Protein AF-A0AA36IGT1-F1 (afdb_monomer)

Radius of gyration: 31.19 Å; Cα contacts (8 Å, |Δi|>4): 216; chains: 1; bounding box: 68×30×97 Å

Secondary structure (DSSP, 8-state):
-HHHHHHHTT--HHHHHHHHHHH---SHHHHHHT-SSHHHHHHHHHHTT---HHHHHHHHHHHHHHHHHHHHTS-TT--PPPHHHHHHTT-HHHHHHHHHHHHT-SSGGGGHHHHHHHHHHHHHHHHHHHTTTTSHHHHHHHGGG-HHHHHHHHHHHHHHHHHHHHHHHHHHT--HHHHHHHHHHHHHHHHSHHHHHHHHHHHHTT-S---HHHHHHHHHHHHIIIIIHHHHHHTT--SSHHHHHHHHHHHHHHHTT-HHHHHHHHHHHHHHHHHTT-

Sequence (278 aa):
MLRSSLRRHGLTSVEVGQLDQTLEARSCKALAVAAATSEGAMRLARTCGLQSKVSQENFAKAWHEAAAASAALEPGPSKSPKLGDLVKDQDWEGCTRLLMQRAKVGQPQELLPLLQGLLRHLAERDRGSEAAAAAKPVLALASLYGPEAQAAAERNTELAEAEWRYRWMVRQFFNSRVVESLQKEMLAAYQADSFQATCAELNGSFEGKVPLEQKMRAMEACCQEHVLKWLLPKYGLKGDASGLAEMKNIIRQHSQSDAEVKRRQMEIATMVFKQFNL

Organism: NCBI:txid2562239

Foldseek 3Di:
DLLVLLVVLPDDPVLSVLCCVPQVDPALLSLLVCAPDLVRQLVVSVVSPNPDPSSSNSSSVSSVVSNVVVVVVPDDVDPQDDLVVCVVVVVVVSNLVVVCVVVVHDDSVVCVVVVVVVLVVVLVVVCVVPPPPPLVVLLVVQVVVDDVSNVVSVVVVVVVVVLLSVLSVLVVVDDLVLLLVLLVQLLVQLVDPVLLVVLVVLLVVVPDPDDPVVSVVVLVVSCLPRRQLVSLSVSSFHSDPRSVVVSVVSLVVNVVVDVSSVVSVVVSVVSSCVSNVD

pLDDT: mean 91.75, std 8.16, range [51.31, 98.38]

Mean predicted aligned error: 10.12 Å

Structure (mmCIF, N/CA/C/O backbone):
data_AF-A0AA36IGT1-F1
#
_entry.id   AF-A0AA36IGT1-F1
#
loop_
_atom_site.group_PDB
_atom_site.id
_atom_site.type_symbol
_atom_site.label_atom_id
_atom_site.label_alt_id
_atom_site.label_comp_id
_atom_site.label_asym_id
_atom_site.label_entity_id
_atom_site.label_seq_id
_atom_site.pdbx_PDB_ins_code
_atom_site.Cartn_x
_atom_site.Cartn_y
_atom_site.Cartn_z
_atom_site.occupancy
_atom_site.B_iso_or_equiv
_atom_site.auth_seq_id
_atom_site.auth_comp_id
_atom_site.auth_asym_id
_atom_site.auth_atom_id
_atom_site.pdbx_PDB_model_num
ATOM 1 N N . MET A 1 1 ? 7.814 6.572 -38.915 1.00 80.56 1 MET A N 1
ATOM 2 C CA . MET A 1 1 ? 9.137 6.602 -39.580 1.00 80.56 1 MET A CA 1
ATOM 3 C C . MET A 1 1 ? 9.411 5.356 -40.418 1.00 80.56 1 MET A C 1
ATOM 5 O O . MET A 1 1 ? 9.881 5.506 -41.539 1.00 80.56 1 MET A O 1
ATOM 9 N N . LEU A 1 2 ? 9.080 4.148 -39.941 1.00 88.75 2 LEU A N 1
ATOM 10 C CA . LEU A 1 2 ? 9.338 2.926 -40.712 1.00 88.75 2 LEU A CA 1
ATOM 11 C C . LEU A 1 2 ? 8.570 2.87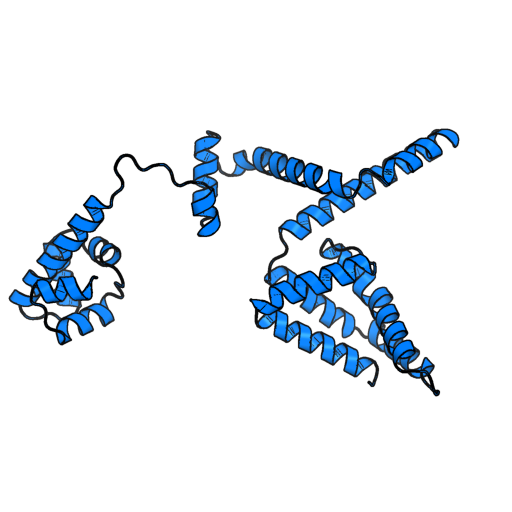8 -42.049 1.00 88.75 2 LEU A C 1
ATOM 13 O O . LEU A 1 2 ? 9.182 2.773 -43.107 1.00 88.75 2 LEU A O 1
ATOM 17 N N . ARG A 1 3 ? 7.244 3.079 -42.015 1.00 94.06 3 ARG A N 1
ATOM 18 C CA . ARG A 1 3 ? 6.386 3.113 -43.218 1.00 94.06 3 ARG A CA 1
ATOM 19 C C . ARG A 1 3 ? 6.876 4.088 -44.293 1.00 94.06 3 ARG A C 1
ATOM 21 O O . ARG A 1 3 ? 6.822 3.784 -45.478 1.00 94.06 3 ARG A O 1
ATOM 28 N N . SER A 1 4 ? 7.350 5.265 -43.882 1.00 93.81 4 SER A N 1
ATOM 29 C CA . SER A 1 4 ? 7.877 6.277 -44.802 1.00 93.81 4 SER A CA 1
ATOM 30 C C . SER A 1 4 ? 9.209 5.863 -45.431 1.00 93.81 4 SER A C 1
ATOM 32 O O . SER A 1 4 ? 9.416 6.159 -46.601 1.00 93.81 4 SER A O 1
ATOM 34 N N . SER A 1 5 ? 10.086 5.164 -44.697 1.00 93.12 5 SER A N 1
ATOM 35 C CA . SER A 1 5 ? 11.331 4.617 -45.264 1.00 93.12 5 SER A CA 1
ATOM 36 C C . SER A 1 5 ? 11.024 3.494 -46.262 1.00 93.12 5 SER A C 1
ATOM 38 O O . SER A 1 5 ? 11.494 3.553 -47.393 1.00 93.12 5 SER A O 1
ATOM 40 N N . LEU A 1 6 ? 10.127 2.559 -45.923 1.00 95.19 6 LEU A N 1
ATOM 41 C CA . LEU A 1 6 ? 9.709 1.488 -46.841 1.00 95.19 6 LEU A CA 1
ATOM 42 C C . LEU A 1 6 ? 9.147 2.039 -48.164 1.00 95.19 6 LEU A C 1
ATOM 44 O O . LEU A 1 6 ? 9.548 1.605 -49.241 1.00 95.19 6 LEU A O 1
ATOM 48 N N . ARG A 1 7 ? 8.274 3.053 -48.100 1.00 96.44 7 ARG A N 1
ATOM 49 C CA . ARG A 1 7 ? 7.730 3.704 -49.306 1.00 96.44 7 ARG A CA 1
ATOM 50 C C . ARG A 1 7 ? 8.786 4.467 -50.103 1.00 96.44 7 ARG A C 1
ATOM 52 O O . ARG A 1 7 ? 8.732 4.465 -51.326 1.00 96.44 7 ARG A O 1
ATOM 59 N N . ARG A 1 8 ? 9.756 5.101 -49.432 1.00 96.50 8 ARG A N 1
ATOM 60 C CA . ARG A 1 8 ? 10.871 5.804 -50.091 1.00 96.50 8 ARG A CA 1
ATOM 61 C C . ARG A 1 8 ? 11.720 4.853 -50.935 1.00 96.50 8 ARG A C 1
ATOM 63 O O . ARG A 1 8 ? 12.183 5.249 -51.997 1.00 96.50 8 ARG A O 1
ATOM 70 N N . HIS A 1 9 ? 11.875 3.608 -50.489 1.00 96.75 9 HIS A N 1
ATOM 71 C CA . HIS A 1 9 ? 12.566 2.560 -51.243 1.00 96.75 9 HIS A CA 1
ATOM 72 C C . HIS A 1 9 ? 11.675 1.860 -52.274 1.00 96.75 9 HIS A C 1
ATOM 74 O O . HIS A 1 9 ? 12.111 0.892 -52.877 1.00 96.75 9 HIS A O 1
ATOM 80 N N . GLY A 1 10 ? 10.456 2.345 -52.524 1.00 96.31 10 GLY A N 1
ATOM 81 C CA . GLY A 1 10 ? 9.613 1.866 -53.619 1.00 96.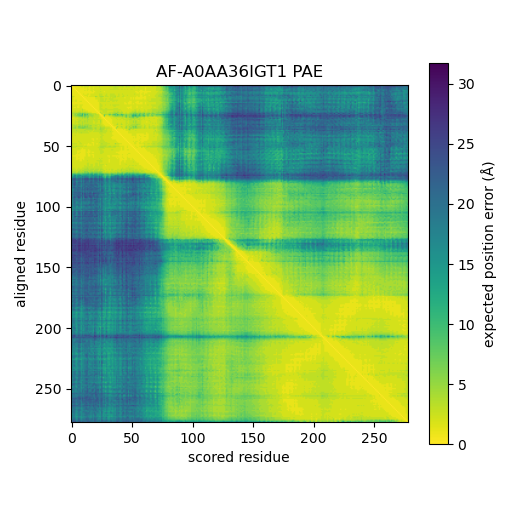31 10 GLY A CA 1
ATOM 82 C C . GLY A 1 10 ? 8.660 0.724 -53.267 1.00 96.31 10 GLY A C 1
ATOM 83 O O . GLY A 1 10 ? 8.116 0.117 -54.186 1.00 96.31 10 GLY A O 1
ATOM 84 N N . LEU A 1 11 ? 8.429 0.424 -51.981 1.00 96.94 11 LEU A N 1
ATOM 85 C CA . LEU A 1 11 ? 7.331 -0.472 -51.599 1.00 96.94 11 LEU A CA 1
ATOM 86 C C . LEU A 1 11 ? 5.981 0.239 -51.727 1.00 96.94 11 LEU A C 1
ATOM 88 O O . LEU A 1 11 ? 5.803 1.384 -51.296 1.00 96.94 11 LEU A O 1
ATOM 92 N N . THR A 1 12 ? 5.003 -0.474 -52.273 1.00 97.19 12 THR A N 1
ATOM 93 C CA . THR A 1 12 ? 3.626 0.004 -52.402 1.00 97.19 12 THR A CA 1
ATOM 94 C C . THR A 1 12 ? 2.918 0.051 -51.044 1.00 97.19 12 THR A C 1
ATOM 96 O O . THR A 1 12 ? 3.305 -0.604 -50.075 1.00 97.19 12 THR A O 1
ATOM 99 N N . SER A 1 13 ? 1.822 0.809 -50.952 1.00 96.44 13 SER A N 1
ATOM 100 C CA . SER A 1 13 ? 1.018 0.877 -49.722 1.00 96.44 13 SER A CA 1
ATOM 101 C C . SER A 1 13 ? 0.465 -0.484 -49.282 1.00 96.44 13 SER A C 1
ATOM 103 O O . SER A 1 13 ? 0.319 -0.702 -48.081 1.00 96.44 13 SER A O 1
ATOM 105 N N . VAL A 1 14 ? 0.180 -1.381 -50.233 1.00 96.69 14 VAL A N 1
ATOM 106 C CA . VAL A 1 14 ? -0.333 -2.733 -49.963 1.00 96.69 14 VAL A CA 1
ATOM 107 C C . VAL A 1 14 ? 0.751 -3.595 -49.319 1.00 96.69 14 VAL A C 1
ATOM 109 O O . VAL A 1 14 ? 0.522 -4.177 -48.264 1.00 96.69 14 VAL A O 1
ATOM 112 N N . GLU A 1 15 ? 1.951 -3.603 -49.896 1.00 96.69 15 GLU A N 1
ATOM 113 C CA . GLU A 1 15 ? 3.105 -4.349 -49.378 1.00 96.69 15 GLU A CA 1
ATOM 114 C C . GLU A 1 15 ? 3.526 -3.866 -47.984 1.00 96.69 15 GLU A C 1
ATOM 116 O O . GLU A 1 15 ? 3.811 -4.670 -47.100 1.00 96.69 15 GLU A O 1
ATOM 121 N N . VAL A 1 16 ? 3.504 -2.549 -47.746 1.00 96.19 16 VAL A N 1
ATOM 122 C CA . VAL A 1 16 ? 3.766 -1.989 -46.409 1.00 96.19 16 VAL A CA 1
ATOM 123 C C . VAL A 1 16 ? 2.707 -2.441 -45.398 1.00 96.19 16 VAL A C 1
ATOM 125 O O . VAL A 1 16 ? 3.049 -2.751 -44.261 1.00 96.19 16 VAL A O 1
ATOM 128 N N . GLY A 1 17 ? 1.435 -2.513 -45.803 1.00 94.06 17 GLY A N 1
ATOM 129 C CA . GLY A 1 17 ? 0.358 -3.020 -44.949 1.00 94.06 17 GLY A CA 1
ATOM 130 C C . GLY A 1 17 ? 0.528 -4.498 -44.588 1.00 94.06 17 GLY A C 1
ATOM 131 O O . GLY A 1 17 ? 0.306 -4.865 -43.438 1.00 94.06 17 GLY A O 1
ATOM 132 N N . GLN A 1 18 ? 0.972 -5.324 -45.539 1.00 94.31 18 GLN A N 1
ATOM 133 C CA . GLN A 1 18 ? 1.282 -6.739 -45.301 1.00 94.31 18 GLN A CA 1
ATOM 134 C C . GLN A 1 18 ? 2.442 -6.900 -44.310 1.00 94.31 18 GLN A C 1
ATOM 136 O O . GLN A 1 18 ? 2.316 -7.622 -43.325 1.00 94.31 18 GLN A O 1
ATOM 141 N N . LEU A 1 19 ? 3.538 -6.162 -44.511 1.00 93.12 19 LEU A N 1
ATOM 142 C CA . LEU A 1 19 ? 4.687 -6.182 -43.601 1.00 93.12 19 LEU A CA 1
ATOM 143 C C . LEU A 1 19 ? 4.313 -5.768 -42.172 1.00 93.12 19 LEU A C 1
ATOM 145 O O . LEU A 1 19 ? 4.771 -6.395 -41.221 1.00 93.12 19 LEU A O 1
ATOM 149 N N . ASP A 1 20 ? 3.468 -4.747 -42.014 1.00 92.38 20 ASP A N 1
ATOM 150 C CA . ASP A 1 20 ? 3.007 -4.299 -40.696 1.00 92.38 20 ASP A CA 1
ATOM 151 C C . ASP A 1 20 ? 2.171 -5.362 -39.970 1.00 92.38 20 ASP A C 1
ATOM 153 O O . ASP A 1 20 ? 2.252 -5.470 -38.746 1.00 92.38 20 ASP A O 1
ATOM 157 N N . GLN A 1 21 ? 1.368 -6.131 -40.710 1.00 91.88 21 GLN A N 1
ATOM 158 C CA . GLN A 1 21 ? 0.552 -7.208 -40.148 1.00 91.88 21 GLN A CA 1
ATOM 159 C C . GLN A 1 21 ? 1.403 -8.410 -39.730 1.00 91.88 21 GLN A C 1
ATOM 161 O O . GLN A 1 21 ? 1.101 -9.033 -38.719 1.00 91.88 21 GLN A O 1
ATOM 166 N N . THR A 1 22 ? 2.454 -8.740 -40.488 1.00 91.19 22 THR A N 1
ATOM 167 C CA . THR A 1 22 ? 3.249 -9.955 -40.248 1.00 91.19 22 THR A CA 1
ATOM 168 C C . THR A 1 22 ? 4.420 -9.749 -39.289 1.00 91.19 22 THR A C 1
ATOM 170 O O . THR A 1 22 ? 4.707 -10.633 -38.490 1.00 91.19 22 THR A O 1
ATOM 173 N N . LEU A 1 23 ? 5.127 -8.615 -39.358 1.00 85.38 23 LEU A N 1
ATOM 174 C CA . LEU A 1 23 ? 6.355 -8.415 -38.576 1.00 85.38 23 LEU A CA 1
ATOM 175 C C . LEU A 1 23 ? 6.112 -7.880 -37.168 1.00 85.38 23 LEU A C 1
ATOM 177 O O . LEU A 1 23 ? 7.049 -7.862 -36.373 1.00 85.38 23 LEU A O 1
ATOM 181 N N . GLU A 1 24 ? 4.920 -7.339 -36.895 1.00 82.50 24 GLU A N 1
ATOM 182 C CA . GLU A 1 24 ? 4.604 -6.546 -35.693 1.00 82.50 24 GLU A CA 1
ATOM 183 C C . GLU A 1 24 ? 5.637 -5.433 -35.381 1.00 82.50 24 GLU A C 1
ATOM 185 O O . GLU A 1 24 ? 5.638 -4.821 -34.309 1.00 82.50 24 GLU A O 1
ATOM 190 N N . ALA A 1 25 ? 6.526 -5.121 -36.328 1.00 75.12 25 ALA A N 1
ATOM 191 C CA . ALA A 1 25 ? 7.659 -4.238 -36.132 1.00 75.12 25 ALA A CA 1
ATOM 192 C C . ALA A 1 25 ? 7.186 -2.784 -36.169 1.00 75.12 25 ALA A C 1
ATOM 194 O O . ALA A 1 25 ? 7.161 -2.126 -37.206 1.00 75.12 25 ALA A O 1
ATOM 195 N N . ARG A 1 26 ? 6.832 -2.241 -35.001 1.00 79.62 26 ARG A N 1
ATOM 196 C CA . ARG A 1 26 ? 6.368 -0.847 -34.876 1.00 79.62 26 ARG A CA 1
ATOM 197 C C . ARG A 1 26 ? 7.487 0.196 -35.025 1.00 79.62 26 ARG A C 1
ATOM 199 O O . ARG A 1 26 ? 7.202 1.394 -35.057 1.00 79.62 26 ARG A O 1
ATOM 206 N N . SER A 1 27 ? 8.756 -0.218 -35.108 1.00 86.75 27 SER A N 1
ATOM 207 C CA . SER A 1 27 ? 9.915 0.686 -35.142 1.00 86.75 27 SER A CA 1
ATOM 208 C C . SER A 1 27 ? 11.040 0.214 -36.072 1.00 86.75 27 SER A C 1
ATOM 210 O O . SER A 1 27 ? 11.194 -0.978 -36.331 1.00 86.75 27 SER A O 1
ATOM 212 N N . CYS A 1 28 ? 11.873 1.156 -36.537 1.00 85.69 28 CYS A N 1
ATOM 213 C CA . CYS A 1 28 ? 13.072 0.852 -37.331 1.00 85.69 28 CYS A CA 1
ATOM 214 C C . CYS A 1 28 ? 14.073 -0.024 -36.557 1.00 85.69 28 CYS A C 1
ATOM 216 O O . CYS A 1 28 ? 14.739 -0.854 -37.162 1.00 85.69 28 CYS A O 1
ATOM 218 N N . LYS A 1 29 ? 14.135 0.115 -35.222 1.00 82.88 29 LYS A N 1
ATOM 219 C CA . LYS A 1 29 ? 14.975 -0.721 -34.352 1.00 82.88 29 LYS A CA 1
ATOM 220 C C . LYS A 1 29 ? 14.501 -2.175 -34.342 1.00 82.88 29 LYS A C 1
ATOM 222 O O . LYS A 1 29 ? 15.313 -3.076 -34.504 1.00 82.88 29 LYS A O 1
ATOM 227 N N . ALA A 1 30 ? 13.192 -2.403 -34.211 1.00 84.38 30 ALA A N 1
ATOM 228 C CA . ALA A 1 30 ? 12.626 -3.750 -34.287 1.00 84.38 30 ALA A CA 1
ATOM 229 C C . ALA A 1 30 ? 12.902 -4.396 -35.655 1.00 84.38 30 ALA A C 1
ATOM 231 O O . ALA A 1 30 ? 13.319 -5.549 -35.716 1.00 84.38 30 ALA A O 1
ATOM 232 N N . LEU A 1 31 ? 12.754 -3.628 -36.743 1.00 87.50 31 LEU A N 1
ATOM 233 C CA . LEU A 1 31 ? 13.077 -4.110 -38.086 1.00 87.50 31 LEU A CA 1
ATOM 234 C C . LEU A 1 31 ? 14.568 -4.461 -38.234 1.00 87.50 31 LEU A C 1
ATOM 236 O O . LEU A 1 31 ? 14.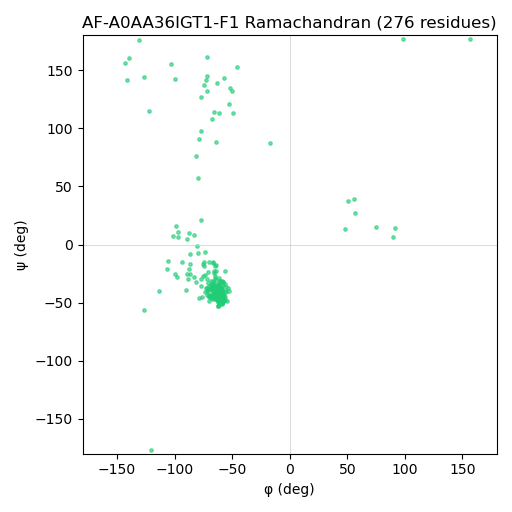890 -5.505 -38.794 1.00 87.50 31 LEU A O 1
ATOM 240 N N . ALA A 1 32 ? 15.469 -3.620 -37.718 1.00 88.25 32 ALA A N 1
ATOM 241 C CA . ALA A 1 32 ? 16.910 -3.860 -37.766 1.00 88.25 32 ALA A CA 1
ATOM 242 C C . ALA A 1 32 ? 17.310 -5.164 -37.054 1.00 88.25 32 ALA A C 1
ATOM 244 O O . ALA A 1 32 ? 18.156 -5.889 -37.559 1.00 88.25 32 ALA A O 1
ATOM 245 N N . VAL A 1 33 ? 16.666 -5.492 -35.927 1.00 87.00 33 VAL A N 1
ATOM 246 C CA . VAL A 1 33 ? 16.935 -6.717 -35.150 1.00 87.00 33 VAL A CA 1
ATOM 247 C C . VAL A 1 33 ? 16.352 -7.975 -35.810 1.00 87.00 33 VAL A C 1
ATOM 249 O O . VAL A 1 33 ? 16.888 -9.066 -35.631 1.00 87.00 33 VAL A O 1
ATOM 252 N N . ALA A 1 34 ? 15.280 -7.845 -36.597 1.00 88.31 34 ALA A N 1
ATOM 253 C CA . ALA A 1 34 ? 14.564 -8.982 -37.182 1.00 88.31 34 ALA A CA 1
ATOM 254 C C . ALA A 1 34 ? 15.373 -9.779 -38.227 1.00 88.31 34 ALA A C 1
ATOM 256 O O . ALA A 1 34 ? 15.012 -10.906 -38.565 1.00 88.31 34 ALA A O 1
ATOM 257 N N . ALA A 1 35 ? 16.470 -9.222 -38.742 1.00 89.12 35 ALA A N 1
ATOM 258 C CA . ALA A 1 35 ? 17.401 -9.923 -39.615 1.00 89.12 35 ALA A CA 1
ATOM 259 C C . ALA A 1 35 ? 18.834 -9.505 -39.283 1.00 89.12 35 ALA A C 1
ATOM 261 O O . ALA A 1 35 ? 19.081 -8.340 -39.022 1.00 89.12 35 ALA A O 1
ATOM 262 N N . ALA A 1 36 ? 19.785 -10.440 -39.316 1.00 87.25 36 ALA A N 1
ATOM 263 C CA . ALA A 1 36 ? 21.199 -10.134 -39.067 1.00 87.25 36 ALA A CA 1
ATOM 264 C C . ALA A 1 36 ? 21.955 -9.697 -40.335 1.00 87.25 36 ALA A C 1
ATOM 266 O O . ALA A 1 36 ? 23.016 -9.085 -40.256 1.00 87.25 36 ALA A O 1
ATOM 267 N N . THR A 1 37 ? 21.435 -10.041 -41.516 1.00 93.81 37 THR A N 1
ATOM 268 C CA . THR A 1 37 ? 22.093 -9.810 -42.808 1.00 93.81 37 THR A CA 1
ATOM 269 C C . THR A 1 37 ? 21.088 -9.359 -43.863 1.00 93.81 37 THR A C 1
ATOM 271 O O . THR A 1 37 ? 19.892 -9.635 -43.753 1.00 93.81 37 THR A O 1
ATOM 274 N N . SER A 1 38 ? 21.586 -8.738 -44.937 1.00 92.38 38 SER A N 1
ATOM 275 C CA . SER A 1 38 ? 20.773 -8.356 -46.104 1.00 92.38 38 SER A CA 1
ATOM 276 C C . SER A 1 38 ? 20.033 -9.559 -46.716 1.00 92.38 38 SER A C 1
ATOM 278 O O . SER A 1 38 ? 18.843 -9.488 -47.024 1.00 92.38 38 SER A O 1
ATOM 280 N N . GLU A 1 39 ? 20.687 -10.722 -46.795 1.00 93.50 39 GLU A N 1
ATOM 281 C CA . GLU A 1 39 ? 20.044 -11.972 -47.225 1.00 93.50 39 GLU A CA 1
ATOM 282 C C . GLU A 1 39 ? 18.967 -12.460 -46.247 1.00 93.50 39 GLU A C 1
ATOM 284 O O . GLU A 1 39 ? 17.944 -13.012 -46.659 1.00 93.50 39 GLU A O 1
ATOM 289 N N . GLY A 1 40 ? 19.173 -12.248 -44.943 1.00 94.50 40 GLY A N 1
ATOM 290 C CA . GLY A 1 40 ? 18.155 -12.457 -43.916 1.00 94.50 40 GLY A CA 1
ATOM 291 C C . GLY A 1 40 ? 16.933 -11.566 -44.136 1.00 94.50 40 GLY A C 1
ATOM 292 O O . GLY A 1 40 ? 15.813 -12.068 -44.114 1.00 94.50 40 GLY A O 1
ATOM 293 N N . ALA A 1 41 ? 17.139 -10.284 -44.445 1.00 95.56 41 ALA A N 1
ATOM 294 C CA . ALA A 1 41 ? 16.056 -9.345 -44.728 1.00 95.56 41 ALA A CA 1
ATOM 295 C C . ALA A 1 41 ? 15.263 -9.746 -45.984 1.00 95.56 41 ALA A C 1
ATOM 297 O O . ALA A 1 41 ? 14.035 -9.716 -45.975 1.00 95.56 41 ALA A O 1
ATOM 298 N N . MET A 1 42 ? 15.929 -10.215 -47.044 1.00 96.19 42 MET A N 1
ATOM 299 C CA . MET A 1 42 ? 15.235 -10.738 -48.230 1.00 96.19 42 MET A CA 1
ATOM 300 C C . MET A 1 42 ? 14.436 -12.018 -47.937 1.00 96.19 42 MET A C 1
ATOM 302 O O . MET A 1 42 ? 13.342 -12.201 -48.471 1.00 96.19 42 MET A O 1
ATOM 306 N N . ARG A 1 43 ? 14.948 -12.912 -47.078 1.00 95.69 43 ARG A N 1
ATOM 307 C CA . ARG A 1 43 ? 14.185 -14.085 -46.613 1.00 95.69 43 ARG A CA 1
ATOM 308 C C . ARG A 1 43 ? 12.956 -13.667 -45.810 1.00 95.69 43 ARG A C 1
ATOM 310 O O . ARG A 1 43 ? 11.877 -14.195 -46.058 1.00 95.69 43 ARG A O 1
ATOM 317 N N . LEU A 1 44 ? 13.116 -12.686 -44.928 1.00 95.25 44 LEU A N 1
ATOM 318 C CA . LEU A 1 44 ? 12.039 -12.125 -44.121 1.00 95.25 44 LEU A CA 1
ATOM 319 C C . LEU A 1 44 ? 10.955 -11.458 -44.986 1.00 95.25 44 LEU A C 1
ATOM 321 O O . LEU A 1 44 ? 9.764 -11.642 -44.752 1.00 95.25 44 LEU A O 1
ATOM 325 N N . ALA A 1 45 ? 11.348 -10.745 -46.043 1.00 96.69 45 ALA A N 1
ATOM 326 C CA . ALA A 1 45 ? 10.419 -10.190 -47.026 1.00 96.69 45 ALA A CA 1
ATOM 327 C C . ALA A 1 45 ? 9.553 -11.283 -47.676 1.00 96.69 45 ALA A C 1
ATOM 329 O O . ALA A 1 45 ? 8.337 -11.125 -47.793 1.00 96.69 45 ALA A O 1
ATOM 330 N N . ARG A 1 46 ? 10.164 -12.418 -48.048 1.00 96.88 46 ARG A N 1
ATOM 331 C CA . ARG A 1 46 ? 9.442 -13.564 -48.624 1.00 96.88 46 ARG A CA 1
ATOM 332 C C . ARG A 1 46 ? 8.449 -14.177 -47.646 1.00 96.88 46 ARG A C 1
ATOM 334 O O . ARG A 1 46 ? 7.324 -14.461 -48.045 1.00 96.88 46 ARG A O 1
ATOM 341 N N . THR A 1 47 ? 8.829 -14.350 -46.378 1.00 96.00 47 THR A N 1
ATOM 342 C CA . THR A 1 47 ? 7.915 -14.889 -45.355 1.00 96.00 47 THR A CA 1
ATOM 343 C C . THR A 1 47 ? 6.741 -13.953 -45.072 1.00 96.00 47 THR A C 1
ATOM 345 O O . THR A 1 47 ? 5.679 -14.424 -44.688 1.00 96.00 47 THR A O 1
ATOM 348 N N . CYS A 1 48 ? 6.900 -12.650 -45.323 1.00 94.81 48 CYS A N 1
ATOM 349 C CA . CYS A 1 48 ? 5.826 -11.660 -45.218 1.00 94.81 48 CYS A CA 1
ATOM 350 C C . CYS A 1 48 ? 4.996 -11.497 -46.505 1.00 94.81 48 CYS A C 1
ATOM 352 O O . CYS A 1 48 ? 4.210 -10.561 -46.612 1.00 94.81 48 CYS A O 1
ATOM 354 N N . GLY A 1 49 ? 5.173 -12.377 -47.498 1.00 95.94 49 GLY A N 1
ATOM 355 C CA . GLY A 1 49 ? 4.352 -12.397 -48.711 1.00 95.94 49 GLY A CA 1
ATOM 356 C C . GLY A 1 49 ? 4.858 -11.540 -49.876 1.00 95.94 49 GLY A C 1
ATOM 357 O O . GLY A 1 49 ? 4.178 -11.462 -50.899 1.00 95.94 49 GLY A O 1
ATOM 358 N N . LEU A 1 50 ? 6.053 -10.940 -49.794 1.00 96.50 50 LEU A N 1
ATOM 359 C CA . LEU A 1 50 ? 6.631 -10.186 -50.915 1.00 96.50 50 LEU A CA 1
ATOM 360 C C . LEU A 1 50 ? 7.200 -11.134 -51.980 1.00 96.50 50 LEU A C 1
ATOM 362 O O . LEU A 1 50 ? 8.329 -11.619 -51.873 1.00 96.50 50 LEU A O 1
ATOM 366 N N . GLN A 1 51 ? 6.422 -11.392 -53.033 1.00 95.06 51 GLN A N 1
ATOM 367 C CA . GLN A 1 51 ? 6.800 -12.342 -54.090 1.00 95.06 51 GLN A CA 1
ATOM 368 C C . GLN A 1 51 ? 7.756 -11.756 -55.140 1.00 95.06 51 GLN A C 1
ATOM 370 O O . GLN A 1 51 ? 8.607 -12.475 -55.663 1.00 95.06 51 GLN A O 1
ATOM 375 N N . SER A 1 52 ? 7.658 -10.455 -55.433 1.00 97.38 52 SER A N 1
ATOM 376 C CA . SER A 1 52 ? 8.523 -9.801 -56.421 1.00 97.38 52 SER A CA 1
ATOM 377 C C . SER A 1 52 ? 9.953 -9.655 -55.905 1.00 97.38 52 SER A C 1
ATOM 379 O O . SER A 1 52 ? 10.184 -9.145 -54.805 1.00 97.38 52 SER A O 1
ATOM 381 N N . LYS A 1 53 ? 10.929 -10.033 -56.739 1.00 96.56 53 LYS A N 1
ATOM 382 C CA . LYS A 1 53 ? 12.357 -9.851 -56.444 1.00 96.56 53 LYS A CA 1
ATOM 383 C C . LYS A 1 53 ? 12.705 -8.375 -56.215 1.00 96.56 53 LYS A C 1
ATOM 385 O O . LYS A 1 53 ? 13.451 -8.064 -55.294 1.00 96.56 53 LYS A O 1
ATOM 390 N N . VAL A 1 54 ? 12.095 -7.472 -56.985 1.00 96.88 54 VAL A N 1
ATOM 391 C CA . VAL A 1 54 ? 12.299 -6.020 -56.853 1.00 96.88 54 VAL A CA 1
ATOM 392 C C . VAL A 1 54 ? 11.817 -5.526 -55.485 1.00 96.88 54 VAL A C 1
ATOM 394 O O . VAL A 1 54 ? 12.526 -4.783 -54.811 1.00 96.88 54 VAL A O 1
ATOM 397 N N . SER A 1 55 ? 10.655 -5.993 -55.019 1.00 96.88 55 SER A N 1
ATOM 398 C CA . SER A 1 55 ? 10.121 -5.635 -53.698 1.00 96.88 55 SER A CA 1
ATOM 399 C C . SER A 1 55 ? 10.973 -6.187 -52.550 1.00 96.88 55 SER A C 1
ATOM 401 O O . SER A 1 55 ? 11.164 -5.502 -51.546 1.00 96.88 55 SER A O 1
ATOM 403 N N . GLN A 1 56 ? 11.537 -7.393 -52.701 1.00 97.38 56 GLN A N 1
ATOM 404 C CA . GLN A 1 56 ? 12.470 -7.979 -51.725 1.00 97.38 56 GLN A CA 1
ATOM 405 C C . GLN A 1 56 ? 13.771 -7.168 -51.621 1.00 97.38 56 GLN A C 1
ATOM 407 O O . GLN A 1 56 ? 14.243 -6.901 -50.516 1.00 97.38 56 GLN A O 1
ATOM 412 N N . GLU A 1 57 ? 14.334 -6.738 -52.753 1.00 96.50 57 GLU A N 1
ATOM 413 C CA . GLU A 1 57 ? 15.534 -5.892 -52.790 1.00 96.50 57 GLU A CA 1
ATOM 414 C C . GLU A 1 57 ? 15.269 -4.504 -52.187 1.00 96.50 57 GLU A C 1
ATOM 416 O O . GLU A 1 57 ? 16.077 -3.992 -51.410 1.00 96.50 57 GLU A O 1
ATOM 421 N N . ASN A 1 58 ? 14.113 -3.912 -52.487 1.00 96.88 58 ASN A N 1
ATOM 422 C CA . ASN A 1 58 ? 13.684 -2.636 -51.915 1.00 96.88 58 ASN A CA 1
ATOM 423 C C . ASN A 1 58 ? 13.474 -2.724 -50.396 1.00 96.88 58 ASN A C 1
ATOM 425 O O . ASN A 1 58 ? 13.887 -1.826 -49.658 1.00 96.88 58 ASN A O 1
ATOM 429 N N . PHE A 1 59 ? 12.909 -3.830 -49.905 1.00 96.69 59 PHE A N 1
ATOM 430 C CA . PHE A 1 59 ? 12.803 -4.092 -48.471 1.00 96.69 59 PHE A CA 1
ATOM 431 C C . PHE A 1 59 ? 14.180 -4.227 -47.815 1.00 96.69 59 PHE A C 1
ATOM 433 O O . PHE A 1 59 ? 14.419 -3.623 -46.771 1.00 96.69 59 PHE A O 1
ATOM 440 N N . ALA A 1 60 ? 15.110 -4.959 -48.434 1.00 96.56 60 ALA A N 1
ATOM 441 C CA . ALA A 1 60 ? 16.465 -5.123 -47.911 1.00 96.56 60 ALA A CA 1
ATOM 442 C C . ALA A 1 60 ? 17.226 -3.786 -47.819 1.00 96.56 60 ALA A C 1
ATOM 444 O O . ALA A 1 60 ? 17.936 -3.552 -46.841 1.00 96.56 60 ALA A O 1
ATOM 445 N N . LYS A 1 61 ? 17.028 -2.870 -48.779 1.00 96.12 61 LYS A N 1
ATOM 446 C CA . LYS A 1 61 ? 17.575 -1.500 -48.721 1.00 96.12 61 LYS A CA 1
ATOM 447 C C . LYS A 1 61 ? 16.998 -0.697 -47.554 1.00 96.12 61 LYS A C 1
ATOM 449 O O . LYS A 1 61 ? 17.757 -0.076 -46.812 1.00 96.12 61 LYS A O 1
ATOM 454 N N . ALA A 1 62 ? 15.680 -0.749 -47.354 1.00 94.81 62 ALA A N 1
ATOM 455 C CA . ALA A 1 62 ? 15.026 -0.089 -46.224 1.00 94.81 62 ALA A CA 1
ATOM 456 C C . ALA A 1 62 ? 15.478 -0.672 -44.874 1.00 94.81 62 ALA A C 1
ATOM 458 O O . ALA A 1 62 ? 15.727 0.073 -43.926 1.00 94.81 62 ALA A O 1
ATOM 459 N N . TRP A 1 63 ? 15.643 -1.996 -44.797 1.00 95.56 63 TRP A N 1
ATOM 460 C CA . TRP A 1 63 ? 16.223 -2.670 -43.637 1.00 95.56 63 TRP A CA 1
ATOM 461 C C . TRP A 1 63 ? 17.659 -2.196 -43.379 1.00 95.56 63 TRP A C 1
ATOM 463 O O . TRP A 1 63 ? 17.986 -1.868 -42.244 1.00 95.56 63 TRP A O 1
ATOM 473 N N . HIS A 1 64 ? 18.496 -2.077 -44.412 1.00 94.69 64 HIS A N 1
ATOM 474 C CA . HIS A 1 64 ? 19.874 -1.608 -44.260 1.00 94.69 64 HIS A CA 1
ATOM 475 C C . HIS A 1 64 ? 19.942 -0.148 -43.782 1.00 94.69 64 HIS A C 1
ATOM 477 O O . HIS A 1 64 ? 20.777 0.180 -42.939 1.00 94.69 64 HIS A O 1
ATOM 483 N N . GLU A 1 65 ? 19.069 0.736 -44.277 1.00 94.06 65 GLU A N 1
ATOM 484 C CA . GLU A 1 65 ? 18.957 2.115 -43.772 1.00 94.06 65 GLU A CA 1
ATOM 485 C C . GLU A 1 65 ? 18.534 2.118 -42.294 1.00 94.06 65 GLU A C 1
ATOM 487 O O . GLU A 1 65 ? 19.124 2.828 -41.481 1.00 94.06 65 GLU A O 1
ATOM 492 N N . ALA A 1 66 ? 17.561 1.282 -41.920 1.00 91.25 66 ALA A N 1
ATOM 493 C CA . ALA A 1 66 ? 17.114 1.135 -40.537 1.00 91.25 66 ALA A CA 1
ATOM 494 C C . ALA A 1 66 ? 18.208 0.565 -39.617 1.00 91.25 66 ALA A C 1
ATOM 496 O O . ALA A 1 66 ? 18.375 1.051 -38.499 1.00 91.25 66 ALA A O 1
ATOM 497 N N . ALA A 1 67 ? 18.974 -0.420 -40.090 1.00 91.94 67 ALA A N 1
ATOM 498 C CA . ALA A 1 67 ? 20.096 -1.012 -39.371 1.00 91.94 67 ALA A CA 1
ATOM 499 C C . ALA A 1 67 ? 21.238 -0.007 -39.191 1.00 91.94 67 ALA A C 1
ATOM 501 O O . ALA A 1 67 ? 21.740 0.147 -38.082 1.00 91.94 67 ALA A O 1
ATOM 502 N N . ALA A 1 68 ? 21.588 0.744 -40.238 1.00 91.25 68 ALA A N 1
ATOM 503 C CA . ALA A 1 68 ? 22.587 1.807 -40.163 1.00 91.25 68 ALA A CA 1
ATOM 504 C C . ALA A 1 68 ? 22.147 2.941 -39.224 1.00 91.25 68 ALA A C 1
ATOM 506 O O . AL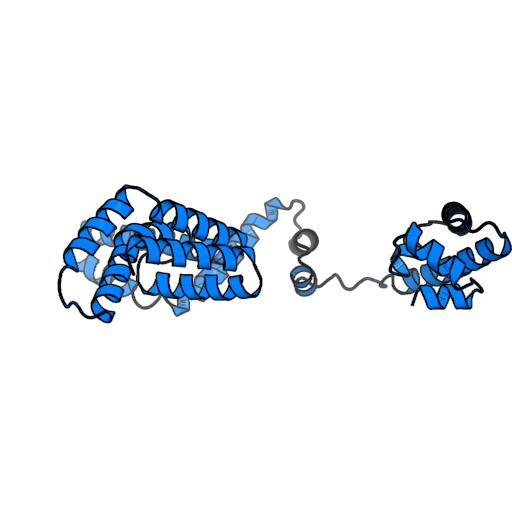A A 1 68 ? 22.945 3.413 -38.422 1.00 91.25 68 ALA A O 1
ATOM 507 N N . ALA A 1 69 ? 20.872 3.340 -39.263 1.00 88.38 69 ALA A N 1
ATOM 508 C CA . ALA A 1 69 ? 20.322 4.324 -38.334 1.00 88.38 69 ALA A CA 1
ATOM 509 C C . ALA A 1 69 ? 20.326 3.808 -36.887 1.00 88.38 69 ALA A C 1
ATOM 511 O O . ALA A 1 69 ? 20.639 4.563 -35.973 1.00 88.38 69 ALA A O 1
ATOM 512 N N . SER A 1 70 ? 20.024 2.523 -36.670 1.00 86.88 70 SER A N 1
ATOM 513 C CA . SER A 1 70 ? 20.105 1.901 -35.345 1.00 86.88 70 SER A CA 1
ATOM 514 C C . SER A 1 70 ? 21.547 1.806 -34.850 1.00 86.88 70 SER A C 1
ATOM 516 O O . SER A 1 70 ? 21.782 2.067 -33.680 1.00 86.88 70 SER A O 1
ATOM 518 N N . ALA A 1 71 ? 22.504 1.489 -35.725 1.00 84.69 71 ALA A N 1
ATOM 519 C CA . ALA A 1 71 ? 23.928 1.440 -35.402 1.00 84.69 71 ALA A CA 1
ATOM 520 C C . ALA A 1 71 ? 24.523 2.839 -35.167 1.00 84.69 71 ALA A C 1
ATOM 522 O O . ALA A 1 71 ? 25.384 3.004 -34.317 1.00 84.69 71 ALA A O 1
ATOM 523 N N . ALA A 1 72 ? 24.040 3.870 -35.861 1.00 83.19 72 ALA A N 1
ATOM 524 C CA . ALA A 1 72 ? 24.404 5.261 -35.582 1.00 83.19 72 ALA A CA 1
ATOM 525 C C . ALA A 1 72 ? 23.786 5.777 -34.269 1.00 83.19 72 ALA A C 1
ATOM 527 O O . ALA A 1 72 ? 24.299 6.718 -33.666 1.00 83.19 72 ALA A O 1
ATOM 528 N N . LEU A 1 73 ? 22.681 5.162 -33.837 1.00 74.88 73 LEU A N 1
ATOM 529 C CA . LEU A 1 73 ? 22.062 5.370 -32.530 1.00 74.88 73 LEU A CA 1
ATOM 530 C C . LEU A 1 73 ? 22.659 4.475 -31.440 1.00 74.88 73 LEU A C 1
ATOM 532 O O . LEU A 1 73 ? 22.322 4.698 -30.276 1.00 74.88 73 LEU A O 1
ATOM 536 N N . GLU A 1 74 ? 23.520 3.502 -31.775 1.00 63.19 74 GLU A N 1
ATOM 537 C CA . GLU A 1 74 ? 24.308 2.796 -30.767 1.00 63.19 74 GLU A CA 1
ATOM 538 C C . GLU A 1 74 ? 25.189 3.851 -30.092 1.00 63.19 74 GLU A C 1
ATOM 540 O O . GLU A 1 74 ? 26.032 4.483 -30.739 1.00 63.19 74 GLU A O 1
ATOM 545 N N . PRO A 1 75 ? 24.944 4.134 -28.807 1.00 51.31 75 PRO A N 1
ATOM 546 C CA . PRO A 1 75 ? 25.601 5.231 -28.137 1.00 51.31 75 PRO A CA 1
ATOM 547 C C . PRO A 1 75 ? 27.094 4.912 -28.044 1.00 51.31 75 PRO A C 1
ATOM 549 O O . PRO A 1 75 ? 27.497 4.003 -27.317 1.00 51.31 75 PRO A O 1
ATOM 552 N N . GLY A 1 76 ? 27.930 5.695 -28.738 1.00 60.78 76 GLY A N 1
ATOM 553 C CA . GLY A 1 76 ? 29.361 5.778 -28.426 1.00 60.78 76 GLY A CA 1
ATOM 554 C C . GLY A 1 76 ? 29.556 5.937 -26.910 1.00 60.78 76 GLY A C 1
ATOM 555 O O . GLY A 1 76 ? 28.647 6.459 -26.261 1.00 60.78 76 GLY A O 1
ATOM 556 N N . PRO A 1 77 ? 30.705 5.485 -26.356 1.00 56.69 77 PRO A N 1
ATOM 557 C CA . PRO A 1 77 ? 30.875 4.994 -24.976 1.00 56.69 77 PRO A CA 1
ATOM 558 C C . PRO A 1 77 ? 29.726 5.420 -24.068 1.00 56.69 77 PRO A C 1
ATOM 560 O O . PRO A 1 77 ? 29.731 6.514 -23.497 1.00 56.69 77 PRO A O 1
ATOM 563 N N . SER A 1 78 ? 28.680 4.590 -24.072 1.00 60.25 78 SER A N 1
ATOM 564 C CA . SER A 1 78 ? 27.358 4.964 -23.593 1.00 60.25 78 SER A CA 1
ATOM 565 C C . SER A 1 78 ? 27.468 5.538 -22.191 1.00 60.25 78 SER A C 1
ATOM 567 O O . SER A 1 78 ? 27.942 4.850 -21.280 1.00 60.25 78 SER A O 1
ATOM 569 N N . LYS A 1 79 ? 27.038 6.792 -22.004 1.00 75.38 79 LYS A N 1
ATOM 570 C CA . LYS A 1 79 ? 26.809 7.337 -20.663 1.00 75.38 79 LYS A CA 1
ATOM 571 C C . LYS A 1 79 ? 25.955 6.309 -19.932 1.00 75.38 79 LYS A C 1
ATOM 573 O O . LYS A 1 79 ? 24.828 6.066 -20.357 1.00 75.38 79 LYS A O 1
ATOM 578 N N . SER A 1 80 ? 26.519 5.667 -18.909 1.00 79.50 80 SER A N 1
ATOM 579 C CA . SER A 1 80 ? 25.826 4.616 -18.170 1.00 79.50 80 SER A CA 1
ATOM 580 C C . SER A 1 80 ? 24.443 5.139 -17.778 1.00 79.50 80 SER A C 1
ATOM 582 O O . SER A 1 80 ? 24.366 6.290 -17.318 1.00 79.50 80 SER A O 1
ATOM 584 N N . PRO A 1 81 ? 23.367 4.362 -17.999 1.00 87.44 81 PRO A N 1
ATOM 585 C CA . PRO A 1 81 ? 22.012 4.823 -17.734 1.00 87.44 81 PRO A CA 1
ATOM 586 C C . PRO A 1 81 ? 21.937 5.375 -16.311 1.00 87.44 81 PRO A C 1
ATOM 588 O O . PRO A 1 81 ? 22.517 4.815 -15.373 1.00 87.44 81 PRO A O 1
ATOM 591 N N . LYS A 1 82 ? 21.297 6.533 -16.143 1.00 93.69 82 LYS A N 1
ATOM 592 C CA . LYS A 1 82 ? 21.142 7.110 -14.809 1.00 93.69 82 LYS A CA 1
ATOM 593 C C . LYS A 1 82 ? 20.114 6.271 -14.060 1.00 93.69 82 LYS A C 1
ATOM 595 O O . LYS A 1 82 ? 19.091 5.897 -14.622 1.00 93.69 82 LYS A O 1
ATOM 600 N N . LEU A 1 83 ? 20.347 6.048 -12.766 1.00 93.31 83 LEU A N 1
ATOM 601 C CA . LEU A 1 83 ? 19.420 5.297 -11.913 1.00 93.31 83 LEU A CA 1
ATOM 602 C C . LEU A 1 83 ? 17.992 5.865 -11.978 1.00 93.31 83 LEU A C 1
ATOM 604 O O . LEU A 1 83 ? 17.033 5.111 -12.018 1.00 93.31 83 LEU A O 1
ATOM 608 N N . GLY A 1 84 ? 17.856 7.194 -12.053 1.00 91.81 84 GLY A N 1
ATOM 609 C CA . GLY A 1 84 ? 16.551 7.850 -12.153 1.00 91.81 84 GLY A CA 1
ATOM 610 C C . GLY A 1 84 ? 15.783 7.552 -13.444 1.00 91.81 84 GLY A C 1
ATOM 611 O O . GLY A 1 84 ? 14.559 7.593 -13.415 1.00 91.81 84 GLY A O 1
ATOM 612 N N . ASP A 1 85 ? 16.469 7.240 -14.546 1.00 92.44 85 ASP A N 1
ATOM 613 C CA . ASP A 1 85 ? 15.811 6.871 -15.804 1.00 92.44 85 ASP A CA 1
ATOM 614 C C . ASP A 1 85 ? 15.288 5.428 -15.706 1.00 92.44 85 ASP A C 1
ATOM 616 O O . ASP A 1 85 ? 14.113 5.178 -15.948 1.00 92.44 85 ASP A O 1
ATOM 620 N N . LEU A 1 86 ? 16.112 4.512 -15.183 1.00 94.44 86 LEU A N 1
ATOM 621 C CA . LEU A 1 86 ? 15.727 3.113 -14.948 1.00 94.44 86 LEU A CA 1
ATOM 622 C C . LEU A 1 86 ? 14.543 2.979 -13.975 1.00 94.44 86 LEU A C 1
ATOM 624 O O . LEU A 1 86 ? 13.650 2.166 -14.196 1.00 94.44 86 LEU A O 1
ATOM 628 N N . VAL A 1 87 ? 14.499 3.803 -12.920 1.00 90.88 87 VAL A N 1
ATOM 629 C CA . VAL A 1 87 ? 13.371 3.833 -11.970 1.00 90.88 87 VAL A CA 1
ATOM 630 C C . VAL A 1 87 ? 12.084 4.320 -12.640 1.00 90.88 87 VAL A C 1
ATOM 632 O O . VAL A 1 87 ? 11.016 3.775 -12.366 1.00 90.88 87 VAL A O 1
ATOM 635 N N . LYS A 1 88 ? 12.159 5.323 -13.527 1.00 88.06 88 LYS A N 1
ATOM 636 C CA . LYS A 1 88 ? 10.983 5.814 -14.270 1.00 88.06 88 LYS A CA 1
ATOM 637 C C . LYS A 1 88 ? 10.420 4.752 -15.208 1.00 88.06 88 LYS A C 1
ATOM 639 O O . LYS A 1 88 ? 9.203 4.626 -15.303 1.00 88.06 88 LYS A O 1
ATOM 644 N N . ASP A 1 89 ? 11.302 3.979 -15.833 1.00 89.19 89 ASP A N 1
ATOM 645 C CA . ASP A 1 89 ? 10.938 2.889 -16.740 1.00 89.19 89 ASP A CA 1
ATOM 646 C C . ASP A 1 89 ? 10.543 1.596 -16.000 1.00 89.19 89 ASP A C 1
ATOM 648 O O . ASP A 1 89 ? 10.175 0.611 -16.635 1.00 89.19 89 ASP A O 1
ATOM 652 N N . GLN A 1 90 ? 10.590 1.592 -14.659 1.00 86.88 90 GLN A N 1
ATOM 653 C CA . GLN A 1 90 ? 10.360 0.417 -13.805 1.00 86.88 90 GLN A CA 1
ATOM 654 C C . GLN A 1 90 ? 11.296 -0.768 -14.125 1.00 86.88 90 GLN A C 1
ATOM 656 O O . GLN A 1 90 ? 10.965 -1.923 -13.853 1.00 86.88 90 GLN A O 1
ATOM 661 N N . ASP A 1 91 ? 12.487 -0.495 -14.668 1.00 90.62 91 ASP A N 1
ATOM 662 C CA . ASP A 1 91 ? 13.520 -1.500 -14.931 1.00 90.62 91 ASP A CA 1
ATOM 663 C C . ASP A 1 91 ? 14.304 -1.804 -13.645 1.00 90.62 91 ASP A C 1
ATOM 665 O O . ASP A 1 91 ? 15.429 -1.338 -13.418 1.00 90.62 91 ASP A O 1
ATOM 669 N N . TRP A 1 92 ? 13.678 -2.580 -12.758 1.00 92.00 92 TRP A N 1
ATOM 670 C CA . TRP A 1 92 ? 14.265 -2.967 -11.473 1.00 92.00 92 TRP A CA 1
ATOM 671 C C . TRP A 1 92 ? 15.521 -3.831 -11.636 1.00 92.00 92 TRP A C 1
ATOM 673 O O . TRP A 1 92 ? 16.437 -3.749 -10.818 1.00 92.00 92 TRP A O 1
ATOM 683 N N . GLU A 1 93 ? 15.608 -4.623 -12.706 1.00 93.94 93 GLU A N 1
ATOM 684 C CA . GLU A 1 93 ? 16.784 -5.443 -13.003 1.00 93.94 93 GLU A CA 1
ATOM 685 C C . GLU A 1 93 ? 17.966 -4.575 -13.457 1.00 93.94 93 GLU A C 1
ATOM 687 O O . GLU A 1 93 ? 19.096 -4.752 -12.992 1.00 93.94 93 GLU A O 1
ATOM 692 N N . GLY A 1 94 ? 17.716 -3.587 -14.319 1.00 94.56 94 GLY A N 1
ATOM 693 C CA . GLY A 1 94 ? 18.683 -2.552 -14.674 1.00 94.56 94 GLY A CA 1
ATOM 694 C C . GLY A 1 94 ? 19.159 -1.766 -13.454 1.00 94.56 94 GLY A C 1
ATOM 695 O O . GLY A 1 94 ? 20.365 -1.564 -13.292 1.00 94.56 94 GLY A O 1
ATOM 696 N N . CYS A 1 95 ? 18.241 -1.378 -12.560 1.00 95.25 95 CYS A N 1
ATOM 697 C CA . CYS A 1 95 ? 18.581 -0.702 -11.304 1.00 95.25 95 CYS A CA 1
ATOM 698 C C . CYS A 1 95 ? 19.530 -1.548 -10.448 1.00 95.25 95 CYS A C 1
ATOM 700 O O . CYS A 1 95 ? 20.572 -1.050 -10.020 1.00 95.25 95 CYS A O 1
ATOM 702 N N . THR A 1 96 ? 19.206 -2.828 -10.240 1.00 95.69 96 THR A N 1
ATOM 703 C CA . THR A 1 96 ? 20.052 -3.761 -9.485 1.00 95.69 96 THR A CA 1
ATOM 704 C C . THR A 1 96 ? 21.432 -3.877 -10.112 1.00 95.69 96 THR A C 1
ATOM 706 O O . THR A 1 96 ? 22.426 -3.672 -9.422 1.00 95.69 96 THR A O 1
ATOM 709 N N . ARG A 1 97 ? 21.522 -4.116 -11.427 1.00 95.81 97 ARG A N 1
ATOM 710 C CA . ARG A 1 97 ? 22.814 -4.231 -12.127 1.00 95.81 97 ARG A CA 1
ATOM 711 C C . ARG A 1 97 ? 23.653 -2.959 -12.011 1.00 95.81 97 ARG A C 1
ATOM 713 O O . ARG A 1 97 ? 24.849 -3.038 -11.737 1.00 95.81 97 ARG A O 1
ATOM 720 N N . LEU A 1 98 ? 23.034 -1.787 -12.167 1.00 95.56 98 LEU A N 1
ATOM 721 C CA . LEU A 1 98 ? 23.718 -0.501 -12.030 1.00 95.56 98 LEU A CA 1
ATOM 722 C C . LEU A 1 98 ? 24.235 -0.282 -10.600 1.00 95.56 98 LEU A C 1
ATOM 724 O O . LEU A 1 98 ? 25.360 0.189 -10.413 1.00 95.56 98 LEU A O 1
ATOM 728 N N . LEU A 1 99 ? 23.431 -0.620 -9.587 1.00 95.81 99 LEU A N 1
ATOM 729 C CA . LEU A 1 99 ? 23.837 -0.545 -8.183 1.00 95.81 99 LEU A CA 1
ATOM 730 C C . LEU A 1 99 ? 24.968 -1.529 -7.877 1.00 95.81 99 LEU A C 1
ATOM 732 O O . LEU A 1 99 ? 25.945 -1.129 -7.249 1.00 95.81 99 LEU A O 1
ATOM 736 N N . MET A 1 100 ? 24.885 -2.765 -8.380 1.00 96.62 100 MET A N 1
ATOM 737 C CA . MET A 1 100 ? 25.940 -3.769 -8.232 1.00 96.62 100 MET A CA 1
ATOM 738 C C . MET A 1 100 ? 27.263 -3.278 -8.817 1.00 96.62 100 MET A C 1
ATOM 740 O O . MET A 1 100 ? 28.292 -3.305 -8.143 1.00 96.62 100 MET A O 1
ATOM 744 N N . GLN A 1 101 ? 27.222 -2.740 -10.040 1.00 95.69 101 GLN A N 1
ATOM 745 C CA . GLN A 1 101 ? 28.392 -2.185 -10.716 1.00 95.69 101 GLN A CA 1
ATOM 746 C C . GLN A 1 101 ? 29.027 -1.042 -9.913 1.00 95.69 101 GLN A C 1
ATOM 748 O O . GLN A 1 101 ? 30.249 -0.978 -9.784 1.00 95.69 101 GLN A O 1
ATOM 753 N N . ARG A 1 102 ? 28.213 -0.137 -9.355 1.00 95.19 102 ARG A N 1
ATOM 754 C CA . ARG A 1 102 ? 28.710 1.007 -8.573 1.00 95.19 102 ARG A CA 1
ATOM 755 C C . ARG A 1 102 ? 29.246 0.615 -7.202 1.00 95.19 102 ARG A C 1
ATOM 757 O O . ARG A 1 102 ? 30.239 1.192 -6.767 1.00 95.19 102 ARG A O 1
ATOM 764 N N . ALA A 1 103 ? 28.615 -0.353 -6.546 1.00 95.81 103 ALA A N 1
ATOM 765 C CA . ALA A 1 103 ? 29.062 -0.887 -5.265 1.00 95.81 103 ALA A CA 1
ATOM 766 C C . ALA A 1 103 ? 30.207 -1.909 -5.409 1.00 95.81 103 ALA A C 1
ATOM 768 O O . ALA A 1 103 ? 30.789 -2.299 -4.402 1.00 95.81 103 ALA A O 1
ATOM 769 N N . LYS A 1 104 ? 30.555 -2.304 -6.646 1.00 96.19 104 LYS A N 1
ATOM 770 C CA . LYS A 1 104 ? 31.554 -3.338 -6.970 1.00 96.19 104 LYS A CA 1
ATOM 771 C C . LYS A 1 104 ? 31.255 -4.683 -6.299 1.00 96.19 104 LYS A C 1
ATOM 773 O O . LYS A 1 104 ? 32.168 -5.367 -5.848 1.00 96.19 104 LYS A O 1
ATOM 778 N N . VAL A 1 105 ? 29.977 -5.047 -6.248 1.00 97.38 105 VAL A N 1
ATOM 779 C CA . VAL A 1 105 ? 29.518 -6.327 -5.699 1.00 97.38 105 VAL A CA 1
ATOM 780 C C . VAL A 1 105 ? 29.234 -7.318 -6.820 1.00 97.38 105 VAL A C 1
ATOM 782 O O . VAL A 1 105 ? 28.751 -6.941 -7.892 1.00 97.38 105 VAL A O 1
ATOM 785 N N . GLY A 1 106 ? 29.571 -8.583 -6.582 1.00 95.94 106 GLY A N 1
ATOM 786 C CA . GLY A 1 106 ? 29.455 -9.644 -7.585 1.00 95.94 106 GLY A CA 1
ATOM 787 C C . GLY A 1 106 ? 28.071 -10.282 -7.612 1.00 95.94 106 GLY A C 1
ATOM 788 O O . GLY A 1 106 ? 27.652 -10.803 -8.645 1.00 95.94 106 GLY A O 1
ATOM 789 N N . GLN A 1 107 ? 27.349 -10.218 -6.491 1.00 97.06 107 GLN A N 1
ATOM 790 C CA . GLN A 1 107 ? 26.056 -10.873 -6.317 1.00 97.06 107 GLN A CA 1
ATOM 791 C C . GLN A 1 107 ? 24.977 -9.881 -5.848 1.00 97.06 107 GLN A C 1
ATOM 793 O O . GLN A 1 107 ? 25.270 -8.999 -5.040 1.00 97.06 107 GLN A O 1
ATOM 798 N N . PRO A 1 108 ? 23.713 -10.008 -6.297 1.00 95.25 108 PRO A N 1
ATOM 799 C CA . PRO A 1 108 ? 22.629 -9.123 -5.860 1.00 95.25 108 PRO A CA 1
ATOM 800 C C . PRO A 1 108 ? 22.402 -9.120 -4.341 1.00 95.25 108 PRO A C 1
ATOM 802 O O . PRO A 1 108 ? 22.039 -8.095 -3.771 1.00 95.25 108 PRO A O 1
ATOM 805 N N . GLN A 1 109 ? 22.633 -10.251 -3.670 1.00 96.19 109 GLN A N 1
ATOM 806 C CA . GLN A 1 109 ? 22.445 -10.407 -2.225 1.00 96.19 109 GLN A CA 1
ATOM 807 C C . GLN A 1 109 ? 23.404 -9.520 -1.417 1.00 96.19 109 GLN A C 1
ATOM 809 O O . GLN A 1 109 ? 23.056 -9.068 -0.328 1.00 96.19 109 GLN A O 1
ATOM 814 N N . GLU A 1 110 ? 24.581 -9.209 -1.964 1.00 96.44 110 GLU A N 1
ATOM 815 C CA . GLU A 1 110 ? 25.569 -8.324 -1.336 1.00 96.44 110 GLU A CA 1
ATOM 816 C C . GLU A 1 110 ? 25.105 -6.857 -1.304 1.00 96.44 110 GLU A C 1
ATOM 818 O O . GLU A 1 110 ? 25.640 -6.059 -0.536 1.00 96.44 110 GLU A O 1
ATOM 823 N N . LEU A 1 111 ? 24.074 -6.486 -2.079 1.00 96.06 111 LEU A N 1
ATOM 824 C CA . LEU A 1 111 ? 23.446 -5.164 -1.978 1.00 96.06 111 LEU A CA 1
ATOM 825 C C . LEU A 1 111 ? 22.537 -5.023 -0.753 1.00 96.06 111 LEU A C 1
ATOM 827 O O . LEU A 1 111 ? 22.206 -3.895 -0.382 1.00 96.06 111 LEU A O 1
ATOM 831 N N . LEU A 1 112 ? 22.119 -6.125 -0.118 1.00 92.81 112 LEU A N 1
ATOM 832 C CA . LEU A 1 112 ? 21.136 -6.081 0.968 1.00 92.81 112 LEU A CA 1
ATOM 833 C C . LEU A 1 112 ? 21.561 -5.175 2.136 1.00 92.81 112 LEU A C 1
ATOM 835 O O . LEU A 1 112 ? 20.744 -4.336 2.518 1.00 92.81 112 LEU A O 1
ATOM 839 N N . PRO A 1 113 ? 22.800 -5.235 2.670 1.00 95.00 113 PRO A N 1
ATOM 840 C CA . PRO A 1 113 ? 23.212 -4.345 3.758 1.00 95.00 113 PRO A CA 1
ATOM 841 C C . PRO A 1 113 ? 23.167 -2.861 3.368 1.00 95.00 113 PRO A C 1
ATOM 843 O O . PRO A 1 113 ? 22.757 -2.020 4.168 1.00 95.00 113 PRO A O 1
ATOM 846 N N . LEU A 1 114 ? 23.532 -2.531 2.122 1.00 93.12 114 LEU A N 1
ATOM 847 C CA . LEU A 1 114 ? 23.480 -1.160 1.608 1.00 93.12 114 LEU A CA 1
ATOM 848 C C . LEU A 1 114 ? 22.032 -0.664 1.509 1.00 93.12 114 LEU A C 1
ATOM 850 O O . LEU A 1 114 ? 21.723 0.438 1.962 1.00 93.12 114 LEU A O 1
ATOM 854 N N . LEU A 1 115 ? 21.138 -1.483 0.950 1.00 91.19 115 LEU A N 1
ATOM 855 C CA . LEU A 1 115 ? 19.716 -1.158 0.834 1.00 91.19 115 LEU A CA 1
ATOM 856 C C . LEU A 1 115 ? 19.058 -1.021 2.212 1.00 91.19 115 LEU A C 1
ATOM 858 O O . LEU A 1 115 ? 18.299 -0.080 2.430 1.00 91.19 115 LEU A O 1
ATOM 862 N N . GLN A 1 116 ? 19.394 -1.894 3.164 1.00 88.19 116 GLN A N 1
ATOM 863 C CA . GLN A 1 116 ? 18.935 -1.791 4.552 1.00 88.19 116 GLN A CA 1
ATOM 864 C C . GLN A 1 116 ? 19.414 -0.495 5.216 1.00 88.19 116 GLN A C 1
ATOM 866 O O . GLN A 1 116 ? 18.620 0.188 5.862 1.00 88.19 116 GLN A O 1
ATOM 871 N N . GLY A 1 117 ? 20.683 -0.119 5.025 1.00 90.56 117 GLY A N 1
ATOM 872 C CA . GLY A 1 117 ? 21.233 1.138 5.533 1.00 90.56 117 GLY A CA 1
ATOM 873 C C . GLY A 1 117 ? 20.544 2.371 4.941 1.00 90.56 117 GLY A C 1
ATOM 874 O O . GLY A 1 117 ? 20.189 3.291 5.676 1.00 90.56 117 GLY A O 1
ATOM 875 N N . LEU A 1 118 ? 20.287 2.370 3.629 1.00 90.31 118 LEU A N 1
ATOM 876 C CA . LEU A 1 118 ? 19.563 3.448 2.948 1.00 90.31 118 LEU A CA 1
ATOM 877 C C . LEU A 1 118 ? 18.111 3.556 3.425 1.00 90.31 118 LEU A C 1
ATOM 879 O O . LEU A 1 118 ? 17.661 4.653 3.747 1.00 90.31 118 LEU A O 1
ATOM 883 N N . LEU A 1 119 ? 17.393 2.432 3.518 1.00 87.62 119 LEU A N 1
ATOM 884 C CA . LEU A 1 119 ? 16.025 2.403 4.043 1.00 87.62 119 LEU A CA 1
ATOM 885 C C . LEU A 1 119 ? 15.975 2.910 5.485 1.00 87.62 119 LEU A C 1
ATOM 887 O O . LEU A 1 119 ? 15.117 3.723 5.813 1.00 87.62 119 LEU A O 1
ATOM 891 N N . ARG A 1 120 ? 16.927 2.502 6.331 1.00 86.75 120 ARG A N 1
ATOM 892 C CA . ARG A 1 120 ? 17.040 3.004 7.705 1.00 86.75 120 ARG A CA 1
ATOM 893 C C . ARG A 1 120 ? 17.275 4.512 7.744 1.00 86.75 120 ARG A C 1
ATOM 895 O O . ARG A 1 120 ? 16.621 5.198 8.521 1.00 86.75 120 ARG A O 1
ATOM 902 N N . HIS A 1 121 ? 18.168 5.029 6.905 1.00 89.06 121 HIS A N 1
ATOM 903 C CA . HIS A 1 121 ? 18.445 6.462 6.844 1.00 89.06 121 HIS A CA 1
ATOM 904 C C . HIS A 1 121 ? 17.217 7.274 6.402 1.00 89.06 121 HIS A C 1
ATOM 906 O O . HIS A 1 121 ? 16.916 8.312 6.990 1.00 89.06 121 HIS A O 1
ATOM 912 N N . LEU A 1 122 ? 16.479 6.790 5.396 1.00 88.88 122 LEU A N 1
ATOM 913 C CA . LEU A 1 122 ? 15.222 7.407 4.962 1.00 88.88 122 LEU A CA 1
ATOM 914 C C . LEU A 1 122 ? 14.169 7.373 6.073 1.00 88.88 122 LEU A C 1
ATOM 916 O O . LEU A 1 122 ? 13.537 8.391 6.343 1.00 88.88 122 LEU A O 1
ATOM 920 N N . ALA A 1 123 ? 14.047 6.244 6.773 1.00 86.00 123 ALA A N 1
ATOM 921 C CA . ALA A 1 123 ? 13.157 6.121 7.917 1.00 86.00 123 ALA A CA 1
ATOM 922 C C . ALA A 1 123 ? 13.511 7.146 9.010 1.00 86.00 123 ALA A C 1
ATOM 924 O O . ALA A 1 123 ? 12.655 7.901 9.461 1.00 86.00 123 ALA A O 1
ATOM 925 N N . GLU A 1 124 ? 14.777 7.232 9.418 1.00 86.81 124 GLU A N 1
ATOM 926 C CA . GLU A 1 124 ? 15.228 8.185 10.442 1.00 86.81 124 GLU A CA 1
ATOM 927 C C . GLU A 1 124 ? 14.972 9.646 10.033 1.00 86.81 124 GLU A C 1
ATOM 929 O O . GLU A 1 124 ? 14.571 10.461 10.871 1.00 86.81 124 GLU A O 1
ATOM 934 N N . ARG A 1 125 ? 15.124 9.968 8.743 1.00 87.94 125 ARG A N 1
ATOM 935 C CA . ARG A 1 125 ? 14.795 11.288 8.193 1.00 87.94 125 ARG A CA 1
ATOM 936 C C . ARG A 1 125 ? 13.302 11.607 8.311 1.00 87.94 125 ARG A C 1
ATOM 938 O O . ARG A 1 125 ? 12.966 12.705 8.753 1.00 87.94 125 ARG A O 1
ATOM 945 N N . ASP A 1 126 ? 12.425 10.667 7.968 1.00 84.38 126 ASP A N 1
ATOM 946 C CA . ASP A 1 126 ? 10.972 10.852 8.092 1.00 84.38 126 ASP A CA 1
ATOM 947 C C . ASP A 1 126 ? 10.547 10.941 9.566 1.00 84.38 126 ASP A C 1
ATOM 949 O O . ASP A 1 126 ? 9.726 11.782 9.943 1.00 84.38 126 ASP A O 1
ATOM 953 N N . ARG A 1 127 ? 11.175 10.138 10.436 1.00 82.44 127 ARG A N 1
ATOM 954 C CA . ARG A 1 127 ? 10.923 10.120 11.885 1.00 82.44 127 ARG A CA 1
ATOM 955 C C . ARG A 1 127 ? 11.184 11.465 12.549 1.00 82.44 127 ARG A C 1
ATOM 957 O O . ARG A 1 127 ? 10.455 11.829 13.473 1.00 82.44 127 ARG A O 1
ATOM 964 N N . GLY A 1 128 ? 12.211 12.187 12.095 1.00 74.44 128 GLY A N 1
ATOM 965 C CA . GLY A 1 128 ? 12.560 13.514 12.603 1.00 74.44 128 GLY A CA 1
ATOM 966 C C . GLY A 1 128 ? 11.410 14.521 12.515 1.00 74.44 128 GLY A C 1
ATOM 967 O O . GLY A 1 128 ? 11.377 15.459 13.307 1.00 74.44 128 GLY A O 1
ATOM 968 N N . SER A 1 129 ? 10.442 14.295 11.620 1.00 64.94 129 SER A N 1
ATOM 969 C CA . SER A 1 129 ? 9.250 15.138 11.494 1.00 64.94 129 SER A CA 1
ATOM 970 C C . SER A 1 129 ? 8.125 14.796 12.487 1.00 64.94 129 SER A C 1
ATOM 972 O O . SER A 1 129 ? 7.384 15.693 12.876 1.00 64.94 129 SER A O 1
ATOM 974 N N . GLU A 1 130 ? 8.013 13.542 12.949 1.00 64.94 130 GLU A N 1
ATOM 975 C CA . GLU A 1 130 ? 6.854 13.073 13.734 1.00 64.94 130 GLU A CA 1
ATOM 976 C C . GLU A 1 130 ? 7.170 12.705 15.196 1.00 64.94 130 GLU A C 1
ATOM 978 O O . GLU A 1 130 ? 6.365 12.973 16.086 1.00 64.94 130 GLU A O 1
ATOM 983 N N . ALA A 1 131 ? 8.307 12.058 15.481 1.00 62.12 131 ALA A N 1
ATOM 984 C CA . ALA A 1 131 ? 8.473 11.304 16.736 1.00 62.12 131 ALA A CA 1
ATOM 985 C C . ALA A 1 131 ? 9.371 11.971 17.792 1.00 62.12 131 ALA A C 1
ATOM 987 O O . ALA A 1 131 ? 9.364 11.559 18.954 1.00 62.12 131 ALA A O 1
ATOM 988 N N . ALA A 1 132 ? 10.146 12.997 17.426 1.00 59.16 132 ALA A N 1
ATOM 989 C CA . ALA A 1 132 ? 11.136 13.600 18.326 1.00 59.16 132 ALA A CA 1
ATOM 990 C C . ALA A 1 132 ? 10.524 14.273 19.576 1.00 59.16 132 ALA A C 1
ATOM 992 O O . ALA A 1 132 ? 11.236 14.487 20.559 1.00 59.16 132 ALA A O 1
ATOM 993 N N . ALA A 1 133 ? 9.220 14.575 19.562 1.00 61.25 133 ALA A N 1
ATOM 994 C CA . ALA A 1 133 ? 8.539 15.304 20.631 1.00 61.25 133 ALA A CA 1
ATOM 995 C C . ALA A 1 133 ? 7.964 14.420 21.760 1.00 61.25 133 ALA A C 1
ATOM 997 O O . ALA A 1 133 ? 7.832 14.901 22.881 1.00 61.25 133 ALA A O 1
ATOM 998 N N . ALA A 1 134 ? 7.638 13.143 21.512 1.00 67.12 134 ALA A N 1
ATOM 999 C CA . ALA A 1 134 ? 6.799 12.365 22.441 1.00 67.12 134 ALA A CA 1
ATOM 1000 C C . ALA A 1 134 ? 7.559 11.440 23.418 1.00 67.12 134 ALA A C 1
ATOM 1002 O O . ALA A 1 134 ? 7.061 11.173 24.506 1.00 67.12 134 ALA A O 1
ATOM 1003 N N . ALA A 1 135 ? 8.754 10.944 23.069 1.00 68.19 135 ALA A N 1
ATOM 1004 C CA . ALA A 1 135 ? 9.411 9.870 23.838 1.00 68.19 135 ALA A CA 1
ATOM 1005 C C . ALA A 1 135 ? 10.295 10.351 25.00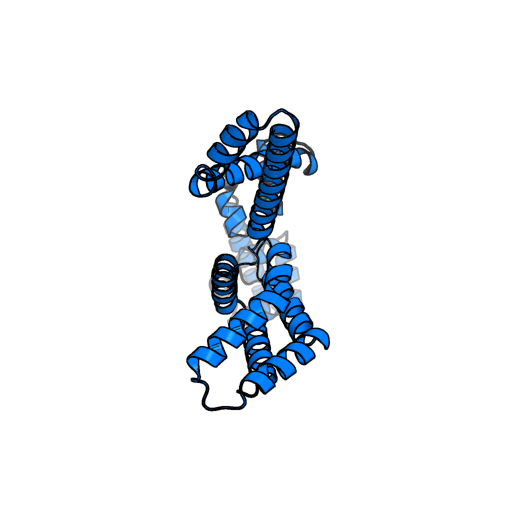8 1.00 68.19 135 ALA A C 1
ATOM 1007 O O . ALA A 1 135 ? 10.433 9.661 26.017 1.00 68.19 135 ALA A O 1
ATOM 1008 N N . LYS A 1 136 ? 10.890 11.547 24.903 1.00 75.31 136 LYS A N 1
ATOM 1009 C CA . LYS A 1 136 ? 11.841 12.073 25.904 1.00 75.31 136 LYS A CA 1
ATOM 1010 C C . LYS A 1 136 ? 11.252 12.274 27.316 1.00 75.31 136 LYS A C 1
ATOM 1012 O O . LYS A 1 136 ? 11.962 11.974 28.274 1.00 75.31 136 LYS A O 1
ATOM 1017 N N . PRO A 1 137 ? 9.999 12.743 27.490 1.00 80.31 137 PRO A N 1
ATOM 1018 C CA . PRO A 1 137 ? 9.447 12.990 28.825 1.00 80.31 137 PRO A CA 1
ATOM 1019 C C . PRO A 1 137 ? 9.213 11.706 29.630 1.00 80.31 137 PRO A C 1
ATOM 1021 O O . PRO A 1 137 ? 9.401 11.701 30.842 1.00 80.31 137 PRO A O 1
ATOM 1024 N N . VAL A 1 138 ? 8.823 10.612 28.966 1.00 79.69 138 VAL A N 1
ATOM 1025 C CA . VAL A 1 138 ? 8.419 9.360 29.631 1.00 79.69 138 VAL A CA 1
ATOM 1026 C C . VAL A 1 138 ? 9.615 8.656 30.272 1.00 79.69 138 VAL A C 1
ATOM 1028 O O . VAL A 1 138 ? 9.535 8.249 31.426 1.00 79.69 138 VAL A O 1
ATOM 1031 N N . LEU A 1 139 ? 10.745 8.573 29.563 1.00 83.81 139 LEU A N 1
ATOM 1032 C CA . LEU A 1 139 ? 11.987 7.998 30.097 1.00 83.81 139 LEU A CA 1
ATOM 1033 C C . LEU A 1 139 ? 12.553 8.823 31.261 1.00 83.81 139 LEU A C 1
ATOM 1035 O O . LEU A 1 139 ? 13.001 8.256 32.255 1.00 83.81 139 LEU A O 1
ATOM 1039 N N . ALA A 1 140 ? 12.490 10.155 31.162 1.00 87.19 140 ALA A N 1
ATOM 1040 C CA . ALA A 1 140 ? 12.950 11.049 32.223 1.00 87.19 140 ALA A CA 1
ATOM 1041 C C . ALA A 1 140 ? 12.084 10.958 33.491 1.00 87.19 140 ALA A C 1
ATOM 1043 O O . ALA A 1 140 ? 12.605 11.085 34.593 1.00 87.19 140 ALA A O 1
ATOM 1044 N N . LEU A 1 141 ? 10.775 10.730 33.348 1.00 89.69 141 LEU A N 1
ATOM 1045 C CA . LEU A 1 141 ? 9.883 10.498 34.484 1.00 89.69 141 LEU A CA 1
ATOM 1046 C C . LEU A 1 141 ? 10.084 9.105 35.088 1.00 89.69 141 LEU A C 1
ATOM 1048 O O . LEU A 1 141 ? 10.097 8.978 36.306 1.00 89.69 141 LEU A O 1
ATOM 1052 N N . ALA A 1 142 ? 10.272 8.070 34.267 1.00 91.75 142 ALA A N 1
ATOM 1053 C CA . ALA A 1 142 ? 10.417 6.690 34.731 1.00 91.75 142 ALA A CA 1
ATOM 1054 C C . ALA A 1 142 ? 11.638 6.477 35.641 1.00 91.75 142 ALA A C 1
ATOM 1056 O O . ALA A 1 142 ? 11.553 5.703 36.593 1.00 91.75 142 ALA A O 1
ATOM 1057 N N . SER A 1 143 ? 12.740 7.201 35.409 1.00 91.56 143 SER A N 1
ATOM 1058 C CA . SER A 1 143 ? 13.934 7.127 36.264 1.00 91.56 143 SER A CA 1
ATOM 1059 C C . SER A 1 143 ? 13.686 7.607 37.701 1.00 91.56 143 SER A C 1
ATOM 1061 O O . SER A 1 143 ? 14.385 7.174 38.616 1.00 91.56 143 SER A O 1
ATOM 1063 N N . LEU A 1 144 ? 12.659 8.435 37.931 1.00 94.75 144 LEU A N 1
ATOM 1064 C CA . LEU A 1 144 ? 12.265 8.886 39.270 1.00 94.75 144 LEU A CA 1
ATOM 1065 C C . LEU A 1 144 ? 11.538 7.800 40.080 1.00 94.75 144 LEU A C 1
ATOM 1067 O O . LEU A 1 144 ? 11.474 7.900 41.303 1.00 94.75 144 LEU A O 1
ATOM 1071 N N . TYR A 1 145 ? 11.008 6.763 39.423 1.00 95.62 145 TYR A N 1
ATOM 1072 C CA . TYR A 1 145 ? 10.233 5.684 40.052 1.00 95.62 145 TYR A CA 1
ATOM 1073 C C . TYR A 1 145 ? 11.041 4.390 40.261 1.00 95.62 145 TYR A C 1
ATOM 1075 O O . TYR A 1 145 ? 10.483 3.377 40.679 1.00 95.62 145 TYR A O 1
ATOM 1083 N N . GLY A 1 146 ? 12.354 4.417 40.007 1.00 96.38 146 GLY A N 1
ATOM 1084 C CA . GLY A 1 146 ? 13.265 3.297 40.249 1.00 96.38 146 GLY A CA 1
ATOM 1085 C C . GLY A 1 146 ? 13.584 2.442 39.010 1.00 96.38 146 GLY A C 1
ATOM 1086 O O . GLY A 1 146 ? 13.054 2.671 37.920 1.00 96.38 146 GLY A O 1
ATOM 1087 N N . PRO A 1 147 ? 14.475 1.444 39.163 1.00 95.06 147 PRO A N 1
ATOM 1088 C CA . PRO A 1 147 ? 15.054 0.701 38.040 1.00 95.06 147 PRO A CA 1
ATOM 1089 C C . PRO A 1 147 ? 14.032 -0.153 37.278 1.00 95.06 147 PRO A C 1
ATOM 1091 O O . PRO A 1 147 ? 14.151 -0.310 36.066 1.00 95.06 147 PRO A O 1
ATOM 1094 N N . GLU A 1 148 ? 13.002 -0.672 37.951 1.00 94.69 148 GLU A N 1
ATOM 1095 C CA . GLU A 1 148 ? 11.945 -1.462 37.305 1.00 94.69 148 GLU A CA 1
ATOM 1096 C C . GLU A 1 148 ? 11.071 -0.604 36.381 1.00 94.69 148 GLU A C 1
ATOM 1098 O O . GLU A 1 148 ? 10.786 -0.998 35.248 1.00 94.69 148 GLU A O 1
ATOM 1103 N N . ALA A 1 149 ? 10.694 0.598 36.832 1.00 93.00 149 ALA A N 1
ATOM 1104 C CA . ALA A 1 149 ? 9.931 1.548 36.028 1.00 93.00 149 ALA A CA 1
ATOM 1105 C C . ALA A 1 149 ? 10.740 2.022 34.812 1.00 93.00 149 ALA A C 1
ATOM 1107 O O . ALA A 1 149 ? 10.200 2.112 33.707 1.00 93.00 149 ALA A O 1
ATOM 1108 N N . GLN A 1 150 ? 12.041 2.265 34.996 1.00 92.19 150 GLN A N 1
ATOM 1109 C CA . GLN A 1 150 ? 12.947 2.599 33.903 1.00 92.19 150 GLN A CA 1
ATOM 1110 C C . GLN A 1 150 ? 13.053 1.460 32.877 1.00 92.19 150 GLN A C 1
ATOM 1112 O O . GLN A 1 150 ? 12.845 1.704 31.690 1.00 92.19 150 GLN A O 1
ATOM 1117 N N . ALA A 1 151 ? 13.289 0.218 33.313 1.00 92.81 151 ALA A N 1
ATOM 1118 C CA . ALA A 1 151 ? 13.372 -0.935 32.413 1.00 92.81 151 ALA A CA 1
ATOM 1119 C C . ALA A 1 151 ? 12.059 -1.161 31.637 1.00 92.81 151 ALA A C 1
ATOM 1121 O O . ALA A 1 151 ? 12.073 -1.465 30.441 1.00 92.81 151 ALA A O 1
ATOM 1122 N N . ALA A 1 152 ? 10.908 -0.961 32.288 1.00 91.38 152 ALA A N 1
ATOM 1123 C CA . ALA A 1 152 ? 9.606 -1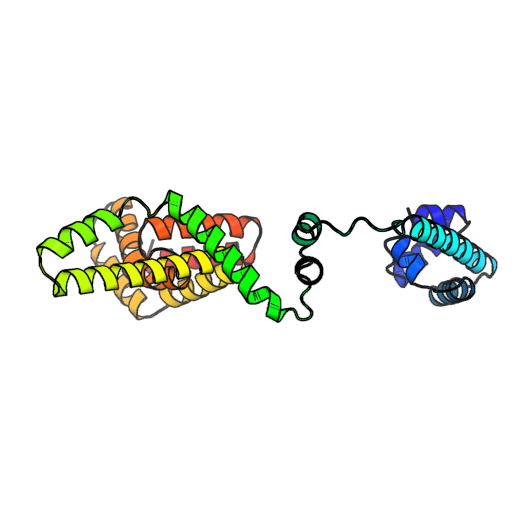.016 31.628 1.00 91.38 152 ALA A CA 1
ATOM 1124 C C . ALA A 1 152 ? 9.438 0.102 30.580 1.00 91.38 152 ALA A C 1
ATOM 1126 O O . ALA A 1 152 ? 8.946 -0.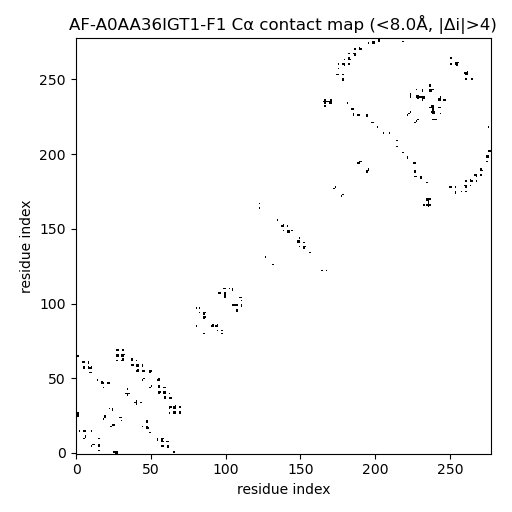154 29.479 1.00 91.38 152 ALA A O 1
ATOM 1127 N N . ALA A 1 153 ? 9.870 1.330 30.886 1.00 90.06 153 ALA A N 1
ATOM 1128 C CA . ALA A 1 153 ? 9.822 2.455 29.954 1.00 90.06 153 ALA A CA 1
ATOM 1129 C C . ALA A 1 153 ? 10.756 2.262 28.747 1.00 90.06 153 ALA A C 1
ATOM 1131 O O . ALA A 1 153 ? 10.362 2.556 27.615 1.00 90.06 153 ALA A O 1
ATOM 1132 N N . GLU A 1 154 ? 11.958 1.728 28.959 1.00 89.81 154 GLU A N 1
ATOM 1133 C CA . GLU A 1 154 ? 12.908 1.382 27.895 1.00 89.81 154 GLU A CA 1
ATOM 1134 C C . GLU A 1 154 ? 12.329 0.306 26.972 1.00 89.81 154 GLU A C 1
ATOM 1136 O O . GLU A 1 154 ? 12.266 0.510 25.758 1.00 89.81 154 GLU A O 1
ATOM 1141 N N . ARG A 1 155 ? 11.785 -0.780 27.538 1.00 91.25 155 ARG A N 1
ATOM 1142 C CA . ARG A 1 155 ? 11.126 -1.842 26.762 1.00 91.25 155 ARG A CA 1
ATOM 1143 C C . ARG A 1 155 ? 9.936 -1.320 25.955 1.00 91.25 155 ARG A C 1
ATOM 1145 O O . ARG A 1 155 ? 9.777 -1.675 24.789 1.00 91.25 155 ARG A O 1
ATOM 1152 N N . ASN A 1 156 ? 9.106 -0.461 26.546 1.00 87.31 156 ASN A N 1
ATOM 1153 C CA . ASN A 1 156 ? 7.983 0.156 25.834 1.00 87.31 156 ASN A CA 1
ATOM 1154 C C . ASN A 1 156 ? 8.460 1.076 24.703 1.00 87.31 156 ASN A C 1
ATOM 1156 O O . ASN A 1 156 ? 7.839 1.115 23.641 1.00 87.31 156 ASN A O 1
ATOM 1160 N N . THR A 1 157 ? 9.572 1.786 24.903 1.00 88.00 157 THR A N 1
ATOM 1161 C CA . THR A 1 157 ? 10.177 2.639 23.872 1.00 88.00 157 THR A CA 1
ATOM 1162 C C . THR A 1 157 ? 10.709 1.802 22.710 1.00 88.00 157 THR A C 1
ATOM 1164 O O . THR A 1 157 ? 10.475 2.151 21.553 1.00 88.00 157 THR A O 1
ATOM 1167 N N . GLU A 1 158 ? 11.361 0.675 23.000 1.00 88.69 158 GLU A N 1
ATOM 1168 C CA . GLU A 1 158 ? 11.852 -0.260 21.985 1.00 88.69 158 GLU A CA 1
ATOM 1169 C C . GLU A 1 158 ? 10.704 -0.867 21.168 1.00 88.69 158 GLU A C 1
ATOM 1171 O O . GLU A 1 158 ? 10.758 -0.871 19.938 1.00 88.69 158 GLU A O 1
ATOM 1176 N N . LEU A 1 159 ? 9.630 -1.314 21.830 1.00 87.75 159 LEU A N 1
ATOM 1177 C CA . LEU A 1 159 ? 8.439 -1.837 21.153 1.00 87.75 159 LEU A CA 1
ATOM 1178 C C . LEU A 1 159 ? 7.775 -0.776 20.271 1.00 87.75 159 LEU A C 1
ATOM 1180 O O . LEU A 1 159 ? 7.453 -1.057 19.117 1.00 87.75 159 LEU A O 1
ATOM 1184 N N . ALA A 1 160 ? 7.616 0.449 20.779 1.00 86.69 160 ALA A N 1
ATOM 1185 C CA . ALA A 1 160 ? 7.055 1.555 20.010 1.00 86.69 160 ALA A CA 1
ATOM 1186 C C . ALA A 1 160 ? 7.927 1.907 18.793 1.00 86.69 160 ALA A C 1
ATOM 1188 O O . ALA A 1 160 ? 7.413 2.225 17.720 1.00 86.69 160 ALA A O 1
ATOM 1189 N N . GLU A 1 161 ? 9.251 1.830 18.929 1.00 85.38 161 GLU A N 1
ATOM 1190 C CA . GLU A 1 161 ? 10.178 2.053 17.826 1.00 85.38 161 GLU A CA 1
ATOM 1191 C C . GLU A 1 161 ? 10.132 0.927 16.788 1.00 85.38 161 GLU A C 1
ATOM 1193 O O . GLU A 1 161 ? 10.098 1.207 15.587 1.00 85.38 161 GLU A O 1
ATOM 1198 N N . ALA A 1 162 ? 10.100 -0.332 17.225 1.00 85.94 162 ALA A N 1
ATOM 1199 C CA . ALA A 1 162 ? 9.951 -1.482 16.342 1.00 85.94 162 ALA A CA 1
ATOM 1200 C C . ALA A 1 162 ? 8.628 -1.415 15.567 1.00 85.94 162 ALA A C 1
ATOM 1202 O O . ALA A 1 162 ? 8.615 -1.588 14.347 1.00 85.94 162 ALA A O 1
ATOM 1203 N N . GLU A 1 163 ? 7.533 -1.083 16.253 1.00 86.12 163 GLU A N 1
ATOM 1204 C CA . GLU A 1 163 ? 6.222 -0.898 15.641 1.00 86.12 163 GLU A CA 1
ATOM 1205 C C . GLU A 1 163 ? 6.228 0.257 14.633 1.00 86.12 163 GLU A C 1
ATOM 1207 O O . GLU A 1 163 ? 5.737 0.111 13.514 1.00 86.12 163 GLU A O 1
ATOM 1212 N N . TRP A 1 164 ? 6.827 1.396 14.986 1.00 88.19 164 TRP A N 1
ATOM 1213 C CA . TRP A 1 164 ? 6.957 2.524 14.068 1.00 88.19 164 TRP A CA 1
ATOM 1214 C C . TRP A 1 164 ? 7.766 2.149 12.814 1.00 88.19 164 TRP A C 1
ATOM 1216 O O . TRP A 1 164 ? 7.321 2.436 11.702 1.00 88.19 164 TRP A O 1
ATOM 1226 N N . ARG A 1 165 ? 8.905 1.452 12.962 1.00 86.25 165 ARG A N 1
ATOM 1227 C CA . ARG A 1 165 ? 9.726 0.990 11.824 1.00 86.25 165 ARG A CA 1
ATOM 1228 C C . ARG A 1 165 ? 8.958 0.012 10.939 1.00 86.25 165 ARG A C 1
ATOM 1230 O O . ARG A 1 165 ? 9.030 0.123 9.718 1.00 86.25 165 ARG A O 1
ATOM 1237 N N . TYR A 1 166 ? 8.220 -0.920 11.545 1.00 86.69 166 TYR A N 1
ATOM 1238 C CA . TYR A 1 166 ? 7.352 -1.846 10.822 1.00 86.69 166 TYR A CA 1
ATOM 1239 C C . TYR A 1 166 ? 6.305 -1.085 10.003 1.00 86.69 166 TYR A C 1
ATOM 1241 O O . TYR A 1 166 ? 6.215 -1.275 8.792 1.00 86.69 166 TYR A O 1
ATOM 1249 N N . ARG A 1 167 ? 5.574 -0.156 10.633 1.00 88.06 167 ARG A N 1
ATOM 1250 C CA . ARG A 1 167 ? 4.562 0.670 9.958 1.00 88.06 167 ARG A CA 1
ATOM 1251 C C . ARG A 1 167 ? 5.161 1.471 8.806 1.00 88.06 167 ARG A C 1
ATOM 1253 O O . ARG A 1 167 ? 4.625 1.440 7.702 1.00 88.06 167 ARG A O 1
ATOM 1260 N N . TRP A 1 168 ? 6.288 2.144 9.042 1.00 89.94 168 TRP A N 1
ATOM 1261 C CA . TRP A 1 168 ? 6.992 2.903 8.009 1.00 89.94 168 TRP A CA 1
ATOM 1262 C C . TRP A 1 168 ? 7.377 2.009 6.828 1.00 89.94 168 TRP A C 1
ATOM 1264 O O . TRP A 1 168 ? 7.091 2.358 5.687 1.00 89.94 168 TRP A O 1
ATOM 1274 N N . MET A 1 169 ? 7.948 0.831 7.094 1.00 87.44 169 MET A N 1
ATOM 1275 C CA . MET A 1 169 ? 8.351 -0.116 6.056 1.00 87.44 169 MET A CA 1
ATOM 1276 C C . MET A 1 169 ? 7.154 -0.582 5.226 1.00 87.44 169 MET A C 1
ATOM 1278 O O . MET A 1 169 ? 7.198 -0.491 4.004 1.00 87.44 169 MET A O 1
ATOM 1282 N N . VAL A 1 170 ? 6.070 -1.027 5.869 1.00 87.56 170 VAL A N 1
ATOM 1283 C CA . VAL A 1 170 ? 4.859 -1.492 5.172 1.00 87.56 170 VAL A CA 1
ATOM 1284 C C . VAL A 1 170 ? 4.269 -0.388 4.290 1.00 87.56 170 VAL A C 1
ATOM 1286 O O . VAL A 1 170 ? 3.881 -0.660 3.153 1.00 87.56 170 VAL A O 1
ATOM 1289 N N . ARG A 1 171 ? 4.277 0.869 4.754 1.00 87.62 171 ARG A N 1
ATOM 1290 C CA . ARG A 1 171 ? 3.817 2.024 3.965 1.00 87.62 171 ARG A CA 1
ATOM 1291 C C . ARG A 1 171 ? 4.637 2.252 2.695 1.00 87.62 171 ARG A C 1
ATOM 1293 O O . ARG A 1 171 ? 4.060 2.623 1.680 1.00 87.62 171 ARG A O 1
ATOM 1300 N N . GLN A 1 172 ? 5.945 1.991 2.702 1.00 86.44 172 GLN A N 1
ATOM 1301 C CA . GLN A 1 172 ? 6.762 2.123 1.484 1.00 86.44 172 GLN A CA 1
ATOM 1302 C C . GLN A 1 172 ? 6.382 1.102 0.402 1.00 86.44 172 GLN A C 1
ATOM 1304 O O . GLN A 1 172 ? 6.618 1.333 -0.781 1.00 86.44 172 GLN A O 1
ATOM 1309 N N . PHE A 1 173 ? 5.766 -0.016 0.793 1.00 85.62 173 PHE A N 1
ATOM 1310 C CA . PHE A 1 173 ? 5.298 -1.052 -0.127 1.00 85.62 173 PHE A CA 1
ATOM 1311 C C . PHE A 1 173 ? 3.809 -0.931 -0.470 1.00 85.62 173 PHE A C 1
ATOM 1313 O O . PHE A 1 173 ? 3.273 -1.801 -1.162 1.00 85.62 173 PHE A O 1
ATOM 1320 N N . PHE A 1 174 ? 3.135 0.136 -0.027 1.00 90.69 174 PHE A N 1
ATOM 1321 C CA . PHE A 1 174 ? 1.721 0.344 -0.315 1.00 90.69 174 PHE A CA 1
ATOM 1322 C C . PHE A 1 174 ? 1.522 0.622 -1.810 1.00 90.69 174 PHE A C 1
ATOM 1324 O O . PHE A 1 174 ? 1.881 1.670 -2.340 1.00 90.69 174 PHE A O 1
ATOM 1331 N N . ASN A 1 175 ? 0.957 -0.356 -2.508 1.00 93.25 175 ASN A N 1
ATOM 1332 C CA . ASN A 1 175 ? 0.608 -0.285 -3.922 1.00 93.25 175 ASN A CA 1
ATOM 1333 C C . ASN A 1 175 ? -0.838 -0.765 -4.117 1.00 93.25 175 ASN A C 1
ATOM 1335 O O . ASN A 1 175 ? -1.469 -1.229 -3.166 1.00 93.25 175 ASN A O 1
ATOM 1339 N N . SER A 1 176 ? -1.367 -0.702 -5.343 1.00 94.75 176 SER A N 1
ATOM 1340 C CA . SER A 1 176 ? -2.767 -1.073 -5.600 1.00 94.75 176 SER A CA 1
ATOM 1341 C C . SER A 1 176 ? -3.114 -2.499 -5.152 1.00 94.75 176 SER A C 1
ATOM 1343 O O . SER A 1 176 ? -4.196 -2.715 -4.618 1.00 94.75 176 SER A O 1
ATOM 1345 N N . ARG A 1 177 ? -2.181 -3.461 -5.239 1.00 94.81 177 ARG A N 1
ATOM 1346 C CA . ARG A 1 177 ? -2.420 -4.838 -4.765 1.00 94.81 177 ARG A CA 1
ATOM 1347 C C . ARG A 1 177 ? -2.566 -4.910 -3.246 1.00 94.81 177 ARG A C 1
ATOM 1349 O O . ARG A 1 177 ? -3.396 -5.666 -2.747 1.00 94.81 177 ARG A O 1
ATOM 1356 N N . VAL A 1 178 ? -1.771 -4.130 -2.512 1.00 95.94 178 VAL A N 1
ATOM 1357 C CA . VAL A 1 178 ? -1.884 -4.027 -1.047 1.00 95.94 178 VAL A CA 1
ATOM 1358 C C . VAL A 1 178 ? -3.212 -3.373 -0.665 1.00 95.94 178 VAL A C 1
ATOM 1360 O O . VAL A 1 178 ? -3.898 -3.878 0.220 1.00 95.94 178 VAL A O 1
ATOM 1363 N N . VAL A 1 179 ? -3.620 -2.315 -1.377 1.00 96.88 179 VAL A N 1
ATOM 1364 C CA . VAL A 1 179 ? -4.932 -1.669 -1.189 1.00 96.88 179 VAL A CA 1
ATOM 1365 C C . VAL A 1 179 ? -6.069 -2.663 -1.426 1.00 96.88 179 VAL A C 1
ATOM 1367 O O . VAL A 1 179 ? -6.984 -2.757 -0.612 1.00 96.88 179 VAL A O 1
ATOM 1370 N N . GLU A 1 180 ? -6.010 -3.437 -2.510 1.00 97.12 180 GLU A N 1
ATOM 1371 C CA . GLU A 1 180 ? -7.005 -4.470 -2.794 1.00 97.12 180 GLU A CA 1
ATOM 1372 C C . GLU A 1 180 ? -7.057 -5.545 -1.705 1.00 97.12 180 GLU A C 1
ATOM 1374 O O . GLU A 1 180 ? -8.145 -6.001 -1.354 1.00 97.12 180 GLU A O 1
ATOM 1379 N N . SER A 1 181 ? -5.901 -5.971 -1.185 1.00 97.25 181 SER A N 1
ATOM 1380 C CA . SER A 1 181 ? -5.827 -6.937 -0.084 1.00 97.25 181 SER A CA 1
ATOM 1381 C C . SER A 1 181 ? -6.491 -6.385 1.175 1.00 97.25 181 SER A C 1
ATOM 1383 O O . SER A 1 181 ?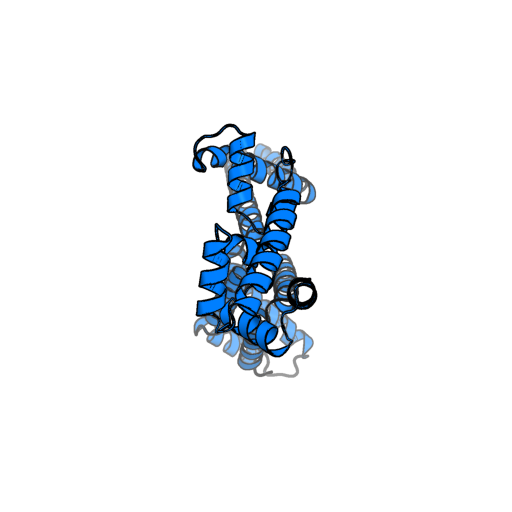 -7.356 -7.048 1.747 1.00 97.25 181 SER A O 1
ATOM 1385 N N . LEU A 1 182 ? -6.180 -5.134 1.536 1.00 97.62 182 LEU A N 1
ATOM 1386 C CA . LEU A 1 182 ? -6.827 -4.431 2.642 1.00 97.62 182 LEU A CA 1
ATOM 1387 C C . LEU A 1 182 ? -8.345 -4.392 2.447 1.00 97.62 182 LEU A C 1
ATOM 1389 O O . LEU A 1 182 ? -9.090 -4.745 3.354 1.00 97.62 182 LEU A O 1
ATOM 1393 N N . GLN A 1 183 ? -8.818 -4.022 1.257 1.00 98.12 183 GLN A N 1
ATOM 1394 C CA . GLN A 1 183 ? -10.248 -3.963 0.957 1.00 98.12 183 GLN A CA 1
ATOM 1395 C C . GLN A 1 183 ? -10.929 -5.341 1.003 1.00 98.12 183 GLN A C 1
ATOM 1397 O O . GLN A 1 183 ? -12.069 -5.440 1.454 1.00 98.12 183 GLN A O 1
ATOM 1402 N N . LYS A 1 184 ? -10.251 -6.411 0.568 1.00 98.31 184 LYS A N 1
ATOM 1403 C CA . LYS A 1 184 ? -10.755 -7.791 0.691 1.00 98.31 184 LYS A CA 1
ATOM 1404 C C . LYS A 1 184 ? -10.914 -8.193 2.154 1.00 98.31 184 LYS A C 1
ATOM 1406 O O . LYS A 1 184 ? -11.965 -8.712 2.518 1.00 98.31 184 LYS A O 1
ATOM 1411 N N . GLU A 1 185 ? -9.908 -7.929 2.986 1.00 98.38 185 GLU A N 1
ATOM 1412 C CA . GLU A 1 185 ? -9.987 -8.215 4.421 1.00 98.38 185 GLU A CA 1
ATOM 1413 C C . GLU A 1 185 ? -11.035 -7.349 5.126 1.00 98.38 185 GLU A C 1
ATOM 1415 O O . GLU A 1 185 ? -11.777 -7.867 5.954 1.00 98.38 185 GLU A O 1
ATOM 1420 N N . MET A 1 186 ? -11.159 -6.065 4.766 1.00 98.12 186 MET A N 1
ATOM 1421 C CA . MET A 1 186 ? -12.224 -5.192 5.272 1.00 98.12 186 MET A CA 1
ATOM 1422 C C . MET A 1 186 ? -13.601 -5.768 4.953 1.00 98.12 186 MET A C 1
ATOM 1424 O O . MET A 1 186 ? -14.449 -5.861 5.834 1.00 98.12 186 MET A O 1
ATOM 1428 N N . LEU A 1 187 ? -13.824 -6.172 3.700 1.00 98.12 187 LEU A N 1
ATOM 1429 C CA . LEU A 1 187 ? -15.097 -6.744 3.275 1.00 98.12 187 LEU A CA 1
ATOM 1430 C C . LEU A 1 187 ? -15.406 -8.045 4.027 1.00 98.12 187 LEU A C 1
ATOM 1432 O O . LEU A 1 187 ? -16.522 -8.207 4.511 1.00 98.12 187 LEU A O 1
ATOM 1436 N N . ALA A 1 188 ? -14.419 -8.932 4.175 1.00 98.25 188 ALA A N 1
ATOM 1437 C CA . ALA A 1 188 ? -14.569 -10.168 4.939 1.00 98.25 188 ALA A CA 1
ATOM 1438 C C . ALA A 1 188 ? -14.869 -9.898 6.424 1.00 98.25 188 ALA A C 1
ATOM 1440 O O . ALA A 1 188 ? -15.735 -10.546 7.003 1.00 98.25 188 ALA A O 1
ATOM 1441 N N . ALA A 1 189 ? -14.199 -8.913 7.031 1.00 98.19 189 ALA A N 1
ATOM 1442 C CA . ALA A 1 189 ? -14.433 -8.521 8.418 1.00 98.19 189 ALA A CA 1
ATOM 1443 C C . ALA A 1 189 ? -15.833 -7.926 8.622 1.00 98.19 189 ALA A C 1
ATOM 1445 O O . ALA A 1 189 ? -16.493 -8.262 9.600 1.00 98.19 189 ALA A O 1
ATOM 1446 N N . TYR A 1 190 ? -16.319 -7.108 7.683 1.00 98.12 190 TYR A N 1
ATOM 1447 C CA . TYR A 1 190 ? -17.699 -6.621 7.716 1.00 98.12 190 TYR A CA 1
ATOM 1448 C C . TYR A 1 190 ? -18.712 -7.749 7.512 1.00 98.12 190 TYR A C 1
ATOM 1450 O O . TYR A 1 190 ? -19.774 -7.732 8.119 1.00 98.12 190 TYR A O 1
ATOM 1458 N N . GLN A 1 191 ? -18.404 -8.759 6.699 1.00 97.75 191 GLN A N 1
ATOM 1459 C CA . GLN A 1 191 ? -19.292 -9.905 6.482 1.00 97.75 191 GLN A CA 1
ATOM 1460 C C . GLN A 1 191 ? -19.337 -10.889 7.660 1.00 97.75 191 GLN A C 1
ATOM 1462 O O . GLN A 1 191 ? -20.251 -11.708 7.698 1.00 97.75 191 GLN A O 1
ATOM 1467 N N . ALA A 1 192 ? -18.400 -10.820 8.607 1.00 98.25 192 ALA A N 1
ATOM 1468 C CA . ALA A 1 192 ? -18.332 -11.751 9.726 1.00 98.25 192 ALA A CA 1
ATOM 1469 C C . ALA A 1 192 ? -19.571 -11.673 10.636 1.00 98.25 192 ALA A C 1
ATOM 1471 O O . ALA A 1 192 ? -20.035 -10.585 10.982 1.00 98.25 192 ALA A O 1
ATOM 1472 N N . ASP A 1 193 ? -20.058 -12.831 11.089 1.00 98.25 193 ASP A N 1
ATOM 1473 C CA . ASP A 1 193 ? -21.257 -12.943 11.934 1.00 98.25 193 ASP A CA 1
ATOM 1474 C C . ASP A 1 193 ? -21.139 -12.142 13.239 1.00 98.25 193 ASP A C 1
ATOM 1476 O O . ASP A 1 193 ? -22.111 -11.551 13.705 1.00 98.25 193 ASP A O 1
ATOM 1480 N N . SER A 1 194 ? -19.931 -12.066 13.806 1.00 97.75 194 SER A N 1
ATOM 1481 C CA . SER A 1 194 ? -19.661 -11.276 15.009 1.00 97.75 194 SER A CA 1
ATOM 1482 C C . SER A 1 194 ? -19.929 -9.786 14.798 1.00 97.75 194 SER A C 1
ATOM 1484 O O . SER A 1 194 ? -20.520 -9.149 15.665 1.00 97.75 194 SER A O 1
ATOM 1486 N N . PHE A 1 195 ? -19.546 -9.233 13.644 1.00 97.81 195 PHE A N 1
ATOM 1487 C CA . PHE A 1 195 ? -19.820 -7.837 13.316 1.00 97.81 195 PHE A CA 1
ATOM 1488 C C . PHE A 1 195 ? -21.305 -7.616 13.021 1.00 97.81 195 PHE A C 1
ATOM 1490 O O . PHE A 1 195 ? -21.882 -6.634 13.483 1.00 97.81 195 PHE A O 1
ATOM 1497 N N . GLN A 1 196 ? -21.950 -8.556 12.319 1.00 97.81 196 GLN A N 1
ATOM 1498 C CA . GLN A 1 196 ? -23.389 -8.490 12.048 1.00 97.81 196 GLN A CA 1
ATOM 1499 C C . GLN A 1 196 ? -24.220 -8.455 13.339 1.00 97.81 196 GLN A C 1
ATOM 1501 O O . GLN A 1 196 ? -25.171 -7.678 13.423 1.00 97.81 196 GLN A O 1
ATOM 1506 N N . ALA A 1 197 ? -23.843 -9.240 14.354 1.00 97.81 197 ALA A N 1
ATOM 1507 C CA . ALA A 1 197 ? -24.486 -9.210 15.666 1.00 97.81 197 ALA A CA 1
ATOM 1508 C C . ALA A 1 197 ? -24.363 -7.825 16.325 1.00 97.81 197 ALA A C 1
ATOM 1510 O O . ALA A 1 197 ? -25.368 -7.255 16.750 1.00 97.81 197 ALA A O 1
ATOM 1511 N N . THR A 1 198 ? -23.167 -7.226 16.316 1.00 98.12 198 THR A N 1
ATOM 1512 C CA . THR A 1 198 ? -22.953 -5.867 16.841 1.00 98.12 198 THR A CA 1
ATOM 1513 C C . THR A 1 198 ? -23.744 -4.809 16.063 1.00 98.12 198 THR A C 1
ATOM 1515 O O . THR A 1 198 ? -24.309 -3.893 16.659 1.00 98.12 198 THR A O 1
ATOM 1518 N N . CYS A 1 199 ? -23.847 -4.933 14.735 1.00 97.56 199 CYS A N 1
ATOM 1519 C CA . CYS A 1 199 ? -24.694 -4.059 13.920 1.00 97.56 199 CYS A CA 1
ATOM 1520 C C . CYS A 1 199 ? -26.175 -4.183 14.289 1.00 97.56 199 CYS A C 1
ATOM 1522 O O . CYS A 1 199 ? -26.864 -3.168 14.365 1.00 97.56 199 CYS A O 1
ATOM 1524 N N . ALA A 1 200 ? -26.672 -5.399 14.530 1.00 97.50 200 ALA A N 1
ATOM 1525 C CA . ALA A 1 200 ? -28.057 -5.623 14.934 1.00 97.50 200 ALA A CA 1
ATOM 1526 C C . ALA A 1 200 ? -28.364 -4.975 16.295 1.00 97.50 200 ALA A C 1
ATOM 1528 O O . ALA A 1 200 ? -29.376 -4.285 16.425 1.00 97.50 200 ALA A O 1
ATOM 1529 N N . GLU A 1 201 ? -27.464 -5.120 17.271 1.00 97.25 201 GLU A N 1
ATOM 1530 C CA . GLU A 1 201 ? -27.566 -4.453 18.575 1.00 97.25 201 GLU A CA 1
ATOM 1531 C C . GLU A 1 201 ? -27.565 -2.924 18.431 1.00 97.25 201 GLU A C 1
ATOM 1533 O O . GLU A 1 201 ? -28.426 -2.239 18.991 1.00 97.25 201 GLU A O 1
ATOM 1538 N N . LEU A 1 202 ? -26.646 -2.379 17.623 1.00 97.44 202 LEU A N 1
ATOM 1539 C CA . LEU A 1 202 ? -26.579 -0.938 17.385 1.00 97.44 202 LEU A CA 1
ATOM 1540 C C . LEU A 1 202 ? -27.841 -0.420 16.683 1.00 97.44 202 LEU A C 1
ATOM 1542 O O . LEU A 1 202 ? -28.361 0.629 17.061 1.00 97.44 202 LEU A O 1
ATOM 1546 N N . ASN A 1 203 ? -28.370 -1.157 15.707 1.00 97.00 203 ASN A N 1
ATOM 1547 C CA . ASN A 1 203 ? -29.608 -0.797 15.020 1.00 97.00 203 ASN A CA 1
ATOM 1548 C C . ASN A 1 203 ? -30.809 -0.783 15.977 1.00 97.00 203 ASN A C 1
ATOM 1550 O O . ASN A 1 203 ? -31.631 0.127 15.887 1.00 97.00 203 ASN A O 1
ATOM 1554 N N . GLY A 1 204 ? -30.885 -1.723 16.926 1.00 96.38 204 GLY A N 1
ATOM 1555 C CA . GLY A 1 204 ? -31.905 -1.712 17.982 1.00 96.38 204 GLY A CA 1
ATOM 1556 C C . GLY A 1 204 ? -31.806 -0.474 18.882 1.00 96.38 204 GLY A C 1
ATOM 1557 O O . GLY A 1 204 ? -32.818 0.103 19.268 1.00 96.38 204 GLY A O 1
ATOM 1558 N N . SER A 1 205 ? -30.592 0.031 19.134 1.00 96.19 205 SER A N 1
ATOM 1559 C CA . SER A 1 205 ? -30.397 1.285 19.885 1.00 96.19 205 SER A CA 1
ATOM 1560 C C . SER A 1 205 ? -30.916 2.535 19.155 1.00 96.19 205 SER A C 1
ATOM 1562 O O . SER A 1 205 ? -31.081 3.594 19.764 1.00 96.19 205 SER A O 1
ATOM 1564 N N . PHE A 1 206 ? -31.193 2.429 17.851 1.00 95.88 206 PHE A N 1
ATOM 1565 C CA . PHE A 1 206 ? -31.736 3.516 17.040 1.00 95.88 206 PHE A CA 1
ATOM 1566 C C . PHE A 1 206 ? -33.268 3.561 17.017 1.00 95.88 206 PHE A C 1
ATOM 1568 O O . PHE A 1 206 ? -33.821 4.406 16.301 1.00 95.88 206 PHE A O 1
ATOM 1575 N N . GLU A 1 207 ? -33.951 2.700 17.780 1.00 90.06 207 GLU A N 1
ATOM 1576 C CA . GLU A 1 207 ? -35.402 2.735 17.979 1.00 90.06 207 GLU A CA 1
ATOM 1577 C C . GLU A 1 207 ? -35.813 4.038 18.693 1.00 90.06 207 GLU A C 1
ATOM 1579 O O . GLU A 1 207 ? -35.855 4.153 19.914 1.00 90.06 207 GLU A O 1
ATOM 1584 N N . GLY A 1 208 ? -36.062 5.083 17.901 1.00 91.56 208 GLY A N 1
ATOM 1585 C CA . GLY A 1 208 ? -36.408 6.418 18.378 1.00 91.56 208 GLY A CA 1
ATOM 1586 C C . GLY A 1 208 ? -36.090 7.507 17.355 1.00 91.56 208 GLY A C 1
ATOM 1587 O O . GLY A 1 208 ? -35.529 7.262 16.284 1.00 91.56 208 GLY A O 1
ATOM 1588 N N . LYS A 1 209 ? -36.428 8.759 17.683 1.00 92.56 209 LYS A N 1
ATOM 1589 C CA . LYS A 1 209 ? -36.080 9.934 16.863 1.00 92.56 209 LYS A CA 1
ATOM 1590 C C . LYS A 1 209 ? -34.623 10.363 17.098 1.00 92.56 209 LYS A C 1
ATOM 1592 O O . LYS A 1 209 ? -34.367 11.494 17.501 1.00 92.56 209 LYS A O 1
ATOM 1597 N N . VAL A 1 210 ? -33.673 9.454 16.869 1.00 96.12 210 VAL A N 1
ATOM 1598 C CA . VAL A 1 210 ? -32.236 9.768 16.915 1.00 96.12 210 VAL A CA 1
ATOM 1599 C C . VAL A 1 210 ? -31.848 10.510 15.627 1.00 96.12 210 VAL A C 1
ATOM 1601 O O . VAL A 1 210 ? -32.130 9.997 14.539 1.00 96.12 210 VAL A O 1
ATOM 1604 N N . PRO A 1 211 ? -31.211 11.692 15.707 1.00 96.88 211 PRO A N 1
ATOM 1605 C CA . PRO A 1 211 ? -30.748 12.425 14.531 1.00 96.88 211 PRO A CA 1
ATOM 1606 C C . PRO A 1 211 ? -29.800 11.597 13.653 1.00 96.88 211 PRO A C 1
ATOM 1608 O O . PRO A 1 211 ? -28.951 10.866 14.165 1.00 96.88 211 PRO A O 1
ATOM 1611 N N . LEU A 1 212 ? -29.895 11.758 12.328 1.00 95.25 212 LEU A N 1
ATOM 1612 C CA . LEU A 1 212 ? -29.072 11.017 11.360 1.00 95.25 212 LEU A CA 1
ATOM 1613 C C . LEU A 1 212 ? -27.567 11.172 11.628 1.00 95.25 212 LEU A C 1
ATOM 1615 O O . LEU A 1 212 ? -26.835 10.191 11.585 1.00 95.25 212 LEU A O 1
ATOM 1619 N N . GLU A 1 213 ? -27.109 12.377 11.975 1.00 96.44 213 GLU A N 1
ATOM 1620 C CA . GLU A 1 213 ? -25.697 12.627 12.294 1.00 96.44 213 GLU A CA 1
ATOM 1621 C C . GLU A 1 213 ? -25.201 11.791 13.479 1.00 96.44 213 GLU A C 1
ATOM 1623 O O . GLU A 1 213 ? -24.076 11.293 13.466 1.00 96.44 213 GLU A O 1
ATOM 1628 N N . GLN A 1 214 ? -26.040 11.612 14.504 1.00 96.69 214 GLN A N 1
ATOM 1629 C CA . GLN A 1 214 ? -25.693 10.803 15.668 1.00 96.69 214 GLN A CA 1
ATOM 1630 C C . GLN A 1 214 ? -25.634 9.317 15.302 1.00 96.69 214 GLN A C 1
ATOM 1632 O O . GLN A 1 214 ? -24.710 8.632 15.743 1.00 96.69 214 GLN A O 1
ATOM 1637 N N . LYS A 1 215 ? -26.548 8.840 14.442 1.00 96.44 215 LYS A N 1
ATOM 1638 C CA . LYS A 1 215 ? -26.491 7.476 13.890 1.00 96.44 215 LYS A CA 1
ATOM 1639 C C . LYS A 1 215 ? -25.198 7.256 13.104 1.00 96.44 215 LYS A C 1
ATOM 1641 O O . LYS A 1 215 ? -24.480 6.304 13.384 1.00 96.44 215 LYS A O 1
ATOM 1646 N N . MET A 1 216 ? -24.844 8.178 12.203 1.00 96.44 216 MET A N 1
ATOM 1647 C CA . MET A 1 216 ? -23.610 8.092 11.411 1.00 96.44 216 MET A CA 1
ATOM 1648 C C . MET A 1 216 ? -22.355 8.044 12.291 1.00 96.44 216 MET A C 1
ATOM 1650 O O . MET A 1 216 ? -21.497 7.195 12.070 1.00 96.44 216 MET A O 1
ATOM 1654 N N . ARG A 1 217 ? -22.259 8.886 13.331 1.00 96.44 217 ARG A N 1
ATOM 1655 C CA . ARG A 1 217 ? -21.122 8.848 14.272 1.00 96.44 217 ARG A CA 1
ATOM 1656 C C . ARG A 1 217 ? -21.047 7.531 15.043 1.00 96.44 217 ARG A C 1
ATOM 1658 O O . ARG A 1 217 ? -19.957 6.996 15.221 1.00 96.44 217 ARG A O 1
ATOM 1665 N N . ALA A 1 218 ? -22.186 7.004 15.494 1.00 97.12 218 ALA A N 1
ATOM 1666 C CA . ALA A 1 218 ? -22.238 5.724 16.196 1.00 97.12 218 ALA A CA 1
ATOM 1667 C C . ALA A 1 218 ? -21.827 4.557 15.279 1.00 97.12 218 ALA A C 1
ATOM 1669 O O . ALA A 1 218 ? -21.056 3.692 15.688 1.00 97.12 218 ALA A O 1
ATOM 1670 N N . MET A 1 219 ? -22.265 4.576 14.018 1.00 97.19 219 MET A N 1
ATOM 1671 C CA . MET A 1 219 ? -21.858 3.607 12.996 1.00 97.19 219 MET A CA 1
ATOM 1672 C C . MET A 1 219 ? -20.357 3.668 12.703 1.00 97.19 219 MET A C 1
ATOM 1674 O O . MET A 1 219 ? -19.697 2.630 12.653 1.00 97.19 219 MET A O 1
ATOM 1678 N N . GLU A 1 220 ? -19.804 4.872 12.534 1.00 96.25 220 GLU A N 1
ATOM 1679 C CA . GLU A 1 220 ? -18.367 5.070 12.333 1.00 96.25 220 GLU A CA 1
ATOM 1680 C C . GLU A 1 220 ? -17.562 4.558 13.532 1.00 96.25 220 GLU A C 1
ATOM 1682 O O . GLU A 1 220 ? -16.581 3.841 13.339 1.00 96.25 220 GLU A O 1
ATOM 1687 N N . ALA A 1 221 ? -18.001 4.855 14.759 1.00 96.69 221 ALA A N 1
ATOM 1688 C CA . ALA A 1 221 ? -17.368 4.359 15.979 1.00 96.69 221 ALA A CA 1
ATOM 1689 C C . ALA A 1 221 ? -17.413 2.824 16.069 1.00 96.69 221 ALA A C 1
ATOM 1691 O O . ALA A 1 221 ? -16.396 2.199 16.366 1.00 96.69 221 ALA A O 1
ATOM 1692 N N . CYS A 1 222 ? -18.554 2.211 15.741 1.00 97.69 222 CYS A N 1
ATOM 1693 C CA . CYS A 1 222 ? -18.713 0.758 15.693 1.00 97.69 222 CYS A CA 1
ATOM 1694 C C . CYS A 1 222 ? -17.772 0.115 14.662 1.00 97.69 222 CYS A C 1
ATOM 1696 O O . CYS A 1 222 ? -17.059 -0.840 14.969 1.00 97.69 222 CYS A O 1
ATOM 1698 N N . CYS A 1 223 ? -17.709 0.667 13.445 1.00 97.56 223 CYS A N 1
ATOM 1699 C CA . CYS A 1 223 ? -16.789 0.199 12.406 1.00 97.56 223 CYS A CA 1
ATOM 1700 C C . CYS A 1 223 ? -15.322 0.354 12.831 1.00 97.56 223 CYS A C 1
ATOM 1702 O O . CYS A 1 223 ? -14.500 -0.528 12.568 1.00 97.56 223 CYS A O 1
ATOM 1704 N N . GLN A 1 224 ? -14.988 1.471 13.484 1.00 97.31 224 GLN A N 1
ATOM 1705 C CA . GLN A 1 224 ? -13.643 1.725 13.977 1.00 97.31 224 GLN A CA 1
ATOM 1706 C C . GLN A 1 224 ? -13.236 0.681 15.015 1.00 97.31 224 GLN A C 1
ATOM 1708 O O . GLN A 1 224 ? -12.192 0.056 14.856 1.00 97.31 224 GLN A O 1
ATOM 1713 N N . GLU A 1 225 ? -14.056 0.472 16.044 1.00 97.81 225 GLU A N 1
ATOM 1714 C CA . GLU A 1 225 ? -13.726 -0.405 17.169 1.00 97.81 225 GLU A CA 1
ATOM 1715 C C . GLU A 1 225 ? -13.678 -1.882 16.758 1.00 97.81 225 GLU A C 1
ATOM 1717 O O . GLU A 1 225 ? -12.719 -2.580 17.087 1.00 97.81 225 GLU A O 1
ATOM 1722 N N . HIS A 1 226 ? -14.663 -2.348 15.983 1.00 97.94 226 HIS A N 1
ATOM 1723 C CA . HIS A 1 226 ? -14.825 -3.776 15.691 1.00 97.94 226 HIS A CA 1
ATOM 1724 C C . HIS A 1 226 ? -14.152 -4.253 14.404 1.00 97.94 226 HIS A C 1
ATOM 1726 O O . HIS A 1 226 ? -13.989 -5.458 14.237 1.00 97.94 226 HIS A O 1
ATOM 1732 N N . VAL A 1 227 ? -13.740 -3.362 13.494 1.00 98.06 227 VAL A N 1
ATOM 1733 C CA . VAL A 1 227 ? -13.101 -3.745 12.216 1.00 98.06 227 VAL A CA 1
ATOM 1734 C C . VAL A 1 227 ? -11.762 -3.042 12.021 1.00 98.06 227 VAL A C 1
ATOM 1736 O O . VAL A 1 227 ? -10.728 -3.684 11.847 1.00 98.06 227 VAL A O 1
ATOM 1739 N N . LEU A 1 228 ? -11.738 -1.713 12.062 1.00 97.69 228 LEU A N 1
ATOM 1740 C CA . LEU A 1 228 ? -10.558 -0.966 11.617 1.00 97.69 228 LEU A CA 1
ATOM 1741 C C . LEU A 1 228 ? -9.416 -0.980 12.643 1.00 97.69 228 LEU A C 1
ATOM 1743 O O . LEU A 1 228 ? -8.252 -1.064 12.255 1.00 97.69 228 LEU A O 1
ATOM 1747 N N . LYS A 1 229 ? -9.721 -0.954 13.943 1.00 97.12 229 LYS A N 1
ATOM 1748 C CA . LYS A 1 229 ? -8.735 -0.873 15.034 1.00 97.12 229 LYS A CA 1
ATOM 1749 C C . LYS A 1 229 ? -7.679 -1.977 14.994 1.00 97.12 229 LYS A C 1
ATOM 1751 O O . LYS A 1 229 ? -6.517 -1.721 15.295 1.00 97.12 229 LYS A O 1
ATOM 1756 N N . TRP A 1 230 ? -8.071 -3.186 14.601 1.00 97.19 230 TRP A N 1
ATOM 1757 C CA . TRP A 1 230 ? -7.196 -4.359 14.520 1.00 97.19 230 TRP A CA 1
ATOM 1758 C C . TRP A 1 230 ? -6.713 -4.644 13.096 1.00 97.19 230 TRP A C 1
ATOM 1760 O O . TRP A 1 230 ? -5.640 -5.220 12.918 1.00 97.19 230 TRP A O 1
ATOM 1770 N N . LEU A 1 231 ? -7.467 -4.219 12.078 1.00 97.56 231 LEU A N 1
ATOM 1771 C CA . LEU A 1 231 ? -7.094 -4.424 10.684 1.00 97.56 231 LEU A CA 1
ATOM 1772 C C . LEU A 1 231 ? -6.036 -3.423 10.203 1.00 97.56 231 LEU A C 1
ATOM 1774 O O . LEU A 1 231 ? -5.049 -3.829 9.593 1.00 97.56 231 LEU A O 1
ATOM 1778 N N . LEU A 1 232 ? -6.199 -2.130 10.503 1.00 96.56 232 LEU A N 1
ATOM 1779 C CA . LEU A 1 232 ? -5.297 -1.068 10.040 1.00 96.56 232 LEU A CA 1
ATOM 1780 C C . LEU A 1 232 ? -3.824 -1.293 10.446 1.00 96.56 232 LEU A C 1
ATOM 1782 O O . LEU A 1 232 ? -2.958 -1.163 9.574 1.00 96.56 232 LEU A O 1
ATOM 1786 N N . PRO A 1 233 ? -3.505 -1.714 11.690 1.00 95.25 233 PRO A N 1
ATOM 1787 C CA . PRO A 1 233 ? -2.125 -2.001 12.087 1.00 95.25 233 PRO A CA 1
ATOM 1788 C C . PRO A 1 233 ? -1.427 -3.068 11.241 1.00 95.25 233 PRO A C 1
ATOM 1790 O O . PRO A 1 233 ? -0.226 -2.943 10.993 1.00 95.25 233 PRO A O 1
ATOM 1793 N N . LYS A 1 234 ? -2.155 -4.072 10.725 1.00 95.12 234 LYS A N 1
ATOM 1794 C CA . LYS A 1 234 ? -1.572 -5.100 9.840 1.00 95.12 234 LYS A CA 1
ATOM 1795 C C . LYS A 1 234 ? -0.984 -4.493 8.566 1.00 95.12 234 LYS A C 1
ATOM 1797 O O . LYS A 1 234 ? 0.024 -4.978 8.064 1.00 95.12 234 LYS A O 1
ATOM 1802 N N . TYR A 1 235 ? -1.580 -3.396 8.106 1.00 96.00 235 TYR A N 1
ATOM 1803 C CA . TYR A 1 235 ? -1.208 -2.658 6.903 1.00 96.00 235 TYR A CA 1
ATOM 1804 C C . TYR A 1 235 ? -0.336 -1.427 7.201 1.00 96.00 235 TYR A C 1
ATOM 1806 O O . TYR A 1 235 ? -0.182 -0.549 6.357 1.00 96.00 235 TYR A O 1
ATOM 1814 N N . GLY A 1 236 ? 0.248 -1.339 8.400 1.00 94.06 236 GLY A N 1
ATOM 1815 C CA . GLY A 1 236 ? 1.138 -0.238 8.768 1.00 94.06 236 GLY A CA 1
ATOM 1816 C C . GLY A 1 236 ? 0.422 1.086 9.065 1.00 94.06 236 GLY A C 1
ATOM 1817 O O . GLY A 1 236 ? 1.063 2.137 9.116 1.00 94.06 236 GLY A O 1
ATOM 1818 N N . LEU A 1 237 ? -0.896 1.055 9.262 1.00 94.75 237 LEU A N 1
ATOM 1819 C CA . LEU A 1 237 ? -1.722 2.218 9.587 1.00 94.75 237 LEU A CA 1
ATOM 1820 C C . LEU A 1 237 ? -2.074 2.220 11.080 1.00 94.75 237 LEU A C 1
ATOM 1822 O O . LEU A 1 237 ? -2.082 1.181 11.736 1.00 94.75 237 LEU A O 1
ATOM 1826 N N . LYS A 1 238 ? -2.365 3.391 11.651 1.00 92.94 238 LYS A N 1
ATOM 1827 C CA . LYS A 1 238 ? -2.804 3.471 13.053 1.00 92.94 238 LYS A CA 1
ATOM 1828 C C . LYS A 1 238 ? -4.230 2.925 13.201 1.00 92.94 238 LYS A C 1
ATOM 1830 O O . LYS A 1 238 ? -5.071 3.143 12.339 1.00 92.94 238 LYS A O 1
ATOM 1835 N N . GLY A 1 239 ? -4.527 2.263 14.318 1.00 94.38 239 GLY A N 1
ATOM 1836 C CA . GLY A 1 239 ? -5.875 1.772 14.651 1.00 94.38 239 GLY A CA 1
ATOM 1837 C C . GLY A 1 239 ? -6.836 2.857 15.160 1.00 94.38 239 GLY A C 1
ATOM 1838 O O . GLY A 1 239 ? -7.797 2.544 15.858 1.00 94.38 239 GLY A O 1
ATOM 1839 N N . ASP A 1 240 ? -6.570 4.128 14.861 1.00 94.69 240 ASP A N 1
ATOM 1840 C CA . ASP A 1 240 ? -7.299 5.299 15.355 1.00 94.69 240 ASP A CA 1
ATOM 1841 C C . ASP A 1 240 ? -7.900 6.128 14.199 1.00 94.69 240 ASP A C 1
ATOM 1843 O O . ASP A 1 240 ? -7.808 5.766 13.022 1.00 94.69 240 ASP A O 1
ATOM 1847 N N . ALA A 1 241 ? -8.525 7.262 14.530 1.00 93.62 241 ALA A N 1
ATOM 1848 C CA . ALA A 1 241 ? -9.124 8.163 13.544 1.00 93.62 241 ALA A CA 1
ATOM 1849 C C . ALA A 1 241 ? -8.096 8.750 12.555 1.00 93.62 241 ALA A C 1
ATOM 1851 O O . ALA A 1 241 ? -8.437 9.031 11.404 1.00 93.62 241 ALA A O 1
ATOM 1852 N N . SER A 1 242 ? -6.835 8.913 12.975 1.00 94.31 242 SER A N 1
ATOM 1853 C CA . SER A 1 242 ? -5.761 9.398 12.104 1.00 94.31 242 SER A CA 1
ATOM 1854 C C . SER A 1 242 ? -5.403 8.346 11.057 1.00 94.31 242 SER A C 1
ATOM 1856 O O . SER A 1 242 ? -5.332 8.676 9.872 1.00 94.31 242 SER A O 1
ATOM 1858 N N . GLY A 1 243 ? -5.270 7.080 11.459 1.00 93.94 243 GLY A N 1
ATOM 1859 C CA . GLY A 1 243 ? -5.043 5.981 10.520 1.00 93.94 243 GLY A CA 1
ATOM 1860 C C . GLY A 1 243 ? -6.222 5.736 9.577 1.00 93.94 243 GLY A C 1
ATOM 1861 O O . GLY A 1 243 ? -6.008 5.426 8.408 1.00 93.94 243 GLY A O 1
ATOM 1862 N N . LEU A 1 244 ? -7.463 5.963 10.024 1.00 96.00 244 LEU A N 1
ATOM 1863 C CA . LEU A 1 244 ? -8.643 5.942 9.150 1.00 96.00 244 LEU A CA 1
ATOM 1864 C C . LEU A 1 244 ? -8.590 7.050 8.084 1.00 96.00 244 LEU A C 1
ATOM 1866 O O . LEU A 1 244 ? -8.873 6.795 6.911 1.00 96.00 244 LEU A O 1
ATOM 1870 N N . ALA A 1 245 ? -8.229 8.279 8.462 1.00 96.19 245 ALA A N 1
ATOM 1871 C CA . ALA A 1 245 ? -8.077 9.380 7.510 1.00 96.19 245 ALA A CA 1
ATOM 1872 C C . ALA A 1 245 ? -6.961 9.095 6.488 1.00 96.19 245 ALA A C 1
ATOM 1874 O O . ALA A 1 245 ? -7.145 9.307 5.287 1.00 96.19 245 ALA A O 1
ATOM 1875 N N . GLU A 1 246 ? -5.834 8.553 6.952 1.00 94.88 246 GLU A N 1
ATOM 1876 C CA . GLU A 1 246 ? -4.726 8.110 6.104 1.00 94.88 246 GLU A CA 1
ATOM 1877 C C . GLU A 1 246 ? -5.166 7.003 5.133 1.00 94.88 246 GLU A C 1
ATOM 1879 O O . GLU A 1 246 ? -4.971 7.139 3.924 1.00 94.88 246 GLU A O 1
ATOM 1884 N N . MET A 1 247 ? -5.858 5.967 5.623 1.00 96.69 247 MET A N 1
ATOM 1885 C CA . MET A 1 247 ? -6.424 4.900 4.791 1.00 96.69 247 MET A CA 1
ATOM 1886 C C . MET A 1 247 ? -7.325 5.468 3.689 1.00 96.69 247 MET A C 1
ATOM 1888 O O . MET A 1 247 ? -7.185 5.105 2.520 1.00 96.69 247 MET A O 1
ATOM 1892 N N . LYS A 1 248 ? -8.251 6.370 4.043 1.00 97.00 248 LYS A N 1
ATOM 1893 C CA . LYS A 1 248 ? -9.169 7.000 3.082 1.00 97.00 248 LYS A CA 1
ATOM 1894 C C . LYS A 1 248 ? -8.401 7.756 1.995 1.00 97.00 248 LYS A C 1
ATOM 1896 O O . LYS A 1 248 ? -8.772 7.664 0.826 1.00 97.00 248 LYS A O 1
ATOM 1901 N N . ASN A 1 249 ? -7.324 8.457 2.353 1.00 96.56 249 ASN A N 1
ATOM 1902 C CA . ASN A 1 249 ? -6.476 9.164 1.392 1.00 96.56 249 ASN A CA 1
ATOM 1903 C C . ASN A 1 249 ? -5.757 8.203 0.436 1.00 96.56 249 ASN A C 1
ATOM 1905 O O . ASN A 1 249 ? -5.788 8.433 -0.774 1.00 96.56 249 ASN A O 1
ATOM 1909 N N . ILE A 1 250 ? -5.179 7.118 0.960 1.00 95.50 250 ILE A N 1
ATOM 1910 C CA . ILE A 1 250 ? -4.498 6.090 0.162 1.00 95.50 250 ILE A CA 1
ATOM 1911 C C . ILE A 1 250 ? -5.484 5.433 -0.812 1.00 95.50 250 ILE A C 1
ATOM 1913 O O . ILE A 1 250 ? -5.244 5.416 -2.019 1.00 95.50 250 ILE A O 1
ATOM 1917 N N . ILE A 1 251 ? -6.634 4.955 -0.319 1.00 96.94 251 ILE A N 1
ATOM 1918 C CA . ILE A 1 251 ? -7.670 4.341 -1.165 1.00 96.94 251 ILE A CA 1
ATOM 1919 C C . ILE A 1 251 ? -8.126 5.329 -2.240 1.00 96.94 251 ILE A C 1
ATOM 1921 O O . ILE A 1 251 ? -8.212 4.960 -3.409 1.00 96.94 251 ILE A O 1
ATOM 1925 N N . ARG A 1 252 ? -8.366 6.599 -1.880 1.00 97.38 252 ARG A N 1
ATOM 1926 C CA . ARG A 1 252 ? -8.760 7.634 -2.843 1.00 97.38 252 ARG A CA 1
ATOM 1927 C C . ARG A 1 252 ? -7.714 7.801 -3.942 1.00 97.38 252 ARG A C 1
ATOM 1929 O O . ARG A 1 252 ? -8.091 7.839 -5.108 1.00 97.38 252 ARG A O 1
ATOM 1936 N N . GLN A 1 253 ? -6.433 7.879 -3.593 1.00 96.19 253 GLN A N 1
ATOM 1937 C CA . GLN A 1 253 ? -5.349 8.022 -4.565 1.00 96.19 253 GLN A CA 1
ATOM 1938 C C . GLN A 1 253 ? -5.294 6.830 -5.530 1.00 96.19 253 GLN A C 1
ATOM 1940 O O . GLN A 1 253 ? -5.269 7.029 -6.741 1.00 96.19 253 GLN A O 1
ATOM 1945 N N . HIS A 1 254 ? -5.348 5.599 -5.017 1.00 96.38 254 HIS A N 1
ATOM 1946 C CA . HIS A 1 254 ? -5.299 4.400 -5.859 1.00 96.38 254 HIS A CA 1
ATOM 1947 C C . HIS A 1 254 ? -6.584 4.176 -6.669 1.00 96.38 254 HIS A C 1
ATOM 1949 O O . HIS A 1 254 ? -6.517 3.688 -7.790 1.00 96.38 254 HIS A O 1
ATOM 1955 N N . SER A 1 255 ? -7.749 4.604 -6.174 1.00 97.19 255 SER A N 1
ATOM 1956 C CA . SER A 1 255 ? -9.023 4.500 -6.907 1.00 97.19 255 SER A CA 1
ATOM 1957 C C . SER A 1 255 ? -9.079 5.348 -8.187 1.00 97.19 255 SER A C 1
ATOM 1959 O O . SER A 1 255 ? -9.937 5.124 -9.040 1.00 97.19 255 SER A O 1
ATOM 1961 N N . GLN A 1 256 ? -8.191 6.342 -8.319 1.00 97.38 256 GLN A N 1
ATOM 1962 C CA . GLN A 1 256 ? -8.101 7.190 -9.511 1.00 97.38 256 GLN A CA 1
ATOM 1963 C C . GLN A 1 256 ? -7.398 6.484 -10.673 1.00 97.38 256 GLN A C 1
ATOM 1965 O O . GLN A 1 256 ? -7.699 6.779 -11.828 1.00 97.38 256 GLN A O 1
ATOM 1970 N N . SER A 1 257 ? -6.470 5.574 -10.377 1.00 95.69 257 SER A N 1
ATOM 1971 C CA . SER A 1 257 ? -5.687 4.839 -11.372 1.00 95.69 257 SER A CA 1
ATOM 1972 C C . SER A 1 257 ? -6.108 3.376 -11.518 1.00 95.69 257 SER A C 1
ATOM 1974 O O . SER A 1 257 ? -5.846 2.783 -12.561 1.00 95.69 257 SER A O 1
ATOM 1976 N N . ASP A 1 258 ? -6.771 2.804 -10.511 1.00 97.31 258 ASP A N 1
ATOM 1977 C CA . ASP A 1 258 ? -7.132 1.390 -10.456 1.00 97.31 258 ASP A CA 1
ATOM 1978 C C . ASP A 1 258 ? -8.650 1.185 -10.296 1.00 97.31 258 ASP A C 1
ATOM 1980 O O . ASP A 1 258 ? -9.265 1.538 -9.281 1.00 97.31 258 ASP A O 1
ATOM 1984 N N . ALA A 1 259 ? -9.268 0.599 -11.326 1.00 97.31 259 ALA A N 1
ATOM 1985 C CA . ALA A 1 259 ? -10.706 0.357 -11.373 1.00 97.31 259 ALA A CA 1
ATOM 1986 C C . ALA A 1 259 ? -11.169 -0.709 -10.365 1.00 97.31 259 ALA A C 1
ATOM 1988 O O . ALA A 1 259 ? -12.286 -0.605 -9.851 1.00 97.31 259 ALA A O 1
ATOM 1989 N N . GLU A 1 260 ? -10.331 -1.698 -10.044 1.00 97.56 260 GLU A N 1
ATOM 1990 C CA . GLU A 1 260 ? -10.675 -2.747 -9.079 1.00 97.56 260 GLU A CA 1
ATOM 1991 C C . GLU A 1 260 ? -10.703 -2.192 -7.655 1.00 97.56 260 GLU A C 1
ATOM 1993 O O . GLU A 1 260 ? -11.642 -2.472 -6.903 1.00 97.56 260 GLU A O 1
ATOM 1998 N N . VAL A 1 261 ? -9.750 -1.319 -7.312 1.00 97.75 261 VAL A N 1
ATOM 1999 C CA . VAL A 1 261 ? -9.748 -0.596 -6.028 1.00 97.75 261 VAL A CA 1
ATOM 2000 C C . VAL A 1 261 ? -11.029 0.225 -5.865 1.00 97.75 261 VAL A C 1
ATOM 2002 O O . VAL A 1 261 ? -11.670 0.197 -4.808 1.00 97.75 261 VAL A O 1
ATOM 2005 N N . LYS A 1 262 ? -11.445 0.936 -6.920 1.00 98.00 262 LYS A N 1
ATOM 2006 C CA . LYS A 1 262 ? -12.691 1.715 -6.918 1.00 98.00 262 LYS A CA 1
ATOM 2007 C C . LYS A 1 262 ? -13.923 0.819 -6.768 1.00 98.00 262 LYS A C 1
ATOM 2009 O O . LYS A 1 262 ? -14.800 1.119 -5.959 1.00 98.00 262 LYS A O 1
ATOM 2014 N N . ARG A 1 263 ? -13.988 -0.290 -7.510 1.00 98.00 263 ARG A N 1
ATOM 2015 C CA . ARG A 1 263 ? -15.094 -1.258 -7.440 1.00 98.00 263 ARG A CA 1
ATOM 2016 C C . ARG A 1 263 ? -15.262 -1.804 -6.022 1.00 98.00 263 ARG A C 1
ATOM 2018 O O . ARG A 1 263 ? -16.361 -1.757 -5.475 1.00 98.00 263 ARG A O 1
ATOM 2025 N N . ARG A 1 264 ? -14.167 -2.244 -5.397 1.00 97.69 264 ARG A N 1
ATOM 2026 C CA . ARG A 1 264 ? -14.169 -2.751 -4.016 1.00 97.69 264 ARG A CA 1
ATOM 2027 C C . ARG A 1 264 ? -14.535 -1.682 -2.993 1.00 97.69 264 ARG A C 1
ATOM 2029 O O . ARG A 1 264 ? -15.239 -1.977 -2.034 1.00 97.69 264 ARG A O 1
ATOM 2036 N N . GLN A 1 265 ? -14.113 -0.435 -3.200 1.00 97.19 265 GLN A N 1
ATOM 2037 C CA . GLN A 1 265 ? -14.516 0.677 -2.336 1.00 97.19 265 GLN A CA 1
ATOM 2038 C C . GLN A 1 265 ? -16.042 0.858 -2.324 1.00 97.19 265 GLN A C 1
ATOM 2040 O O . GLN A 1 265 ? -16.628 1.054 -1.260 1.00 97.19 265 GLN A O 1
ATOM 2045 N N . MET A 1 266 ? -16.689 0.765 -3.491 1.00 97.88 266 MET A N 1
ATOM 2046 C CA . MET A 1 266 ? -18.150 0.854 -3.607 1.00 97.88 266 MET A CA 1
ATOM 2047 C C . MET A 1 266 ? -18.848 -0.359 -2.977 1.00 97.88 266 MET A C 1
ATOM 2049 O O . MET A 1 266 ? -19.882 -0.202 -2.329 1.00 97.88 266 MET A O 1
ATOM 2053 N N . GLU A 1 267 ? -18.269 -1.551 -3.123 1.00 98.00 267 GLU A N 1
ATOM 2054 C CA . GLU A 1 267 ? -18.770 -2.789 -2.514 1.00 98.00 267 GLU A CA 1
ATOM 2055 C C . GLU A 1 267 ? -18.752 -2.718 -0.980 1.00 98.00 267 GLU A C 1
ATOM 2057 O O . GLU A 1 267 ? -19.766 -2.993 -0.343 1.00 98.00 267 GLU A O 1
ATOM 2062 N N . ILE A 1 268 ? -17.644 -2.255 -0.391 1.00 97.69 268 ILE A N 1
ATOM 2063 C CA . ILE A 1 268 ? -17.528 -2.029 1.058 1.00 97.69 268 ILE A CA 1
ATOM 2064 C C . ILE A 1 268 ? -18.562 -1.004 1.528 1.00 97.69 268 ILE A C 1
ATOM 2066 O O . ILE A 1 268 ? -19.274 -1.264 2.494 1.00 97.69 268 ILE A O 1
ATOM 2070 N N . ALA A 1 269 ? -18.676 0.142 0.846 1.00 96.69 269 ALA A N 1
ATOM 2071 C CA . ALA A 1 269 ? -19.648 1.169 1.217 1.00 96.69 269 ALA A CA 1
ATOM 2072 C C . ALA A 1 269 ? -21.080 0.613 1.202 1.00 96.69 269 ALA A C 1
ATOM 2074 O O . ALA A 1 269 ? -21.817 0.775 2.171 1.00 96.69 269 ALA A O 1
ATOM 2075 N N . THR A 1 270 ? -21.445 -0.108 0.139 1.00 97.19 270 THR A N 1
ATOM 2076 C CA . THR A 1 270 ? -22.766 -0.740 -0.004 1.00 97.19 270 THR A CA 1
ATOM 2077 C C . THR A 1 270 ? -23.021 -1.772 1.094 1.00 97.19 270 THR A C 1
ATOM 2079 O O . THR A 1 270 ? -24.112 -1.803 1.658 1.00 97.19 270 THR A O 1
ATOM 2082 N N . MET A 1 271 ? -22.022 -2.597 1.427 1.00 97.00 271 MET A N 1
ATOM 2083 C CA . MET A 1 271 ? -22.123 -3.588 2.501 1.00 97.00 271 MET A CA 1
ATOM 2084 C C . MET A 1 271 ? -22.383 -2.924 3.857 1.00 97.00 271 MET A C 1
ATOM 2086 O O . MET A 1 271 ? -23.302 -3.329 4.565 1.00 97.00 271 MET A O 1
ATOM 2090 N N . VAL A 1 272 ? -21.621 -1.878 4.190 1.00 95.94 272 VAL A N 1
ATOM 2091 C CA . VAL A 1 272 ? -21.787 -1.134 5.446 1.00 95.94 272 VAL A CA 1
ATOM 2092 C C . VAL A 1 272 ? -23.179 -0.499 5.514 1.00 95.94 272 VAL A C 1
ATOM 2094 O O . VAL A 1 272 ? -23.882 -0.698 6.500 1.00 95.94 272 VAL A O 1
ATOM 2097 N N . PHE A 1 273 ? -23.632 0.193 4.461 1.00 95.88 273 PHE A N 1
ATOM 2098 C CA . PHE A 1 273 ? -24.979 0.785 4.441 1.00 95.88 273 PHE A CA 1
ATOM 2099 C C . PHE A 1 273 ? -26.081 -0.265 4.616 1.00 95.88 273 PHE A C 1
ATOM 2101 O O . PHE A 1 273 ? -26.991 -0.069 5.420 1.00 95.88 273 PHE A O 1
ATOM 2108 N N . LYS A 1 274 ? -25.955 -1.414 3.939 1.00 96.25 274 LYS A N 1
ATOM 2109 C CA . LYS A 1 274 ? -26.904 -2.526 4.054 1.00 96.25 274 LYS A CA 1
ATOM 2110 C C . 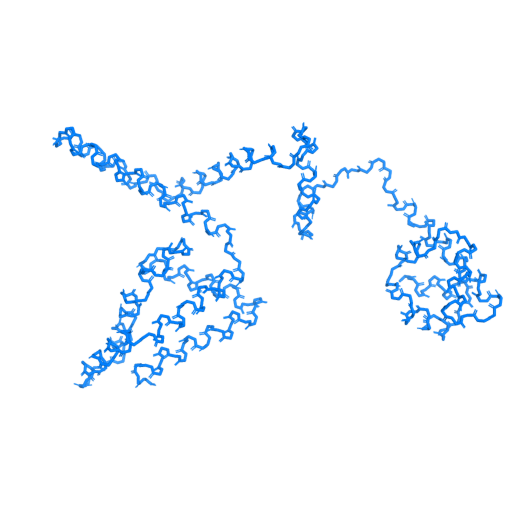LYS A 1 274 ? -27.015 -3.056 5.488 1.00 96.25 274 LYS A C 1
ATOM 2112 O O . LYS A 1 274 ? -28.111 -3.393 5.918 1.00 96.25 274 LYS A O 1
ATOM 2117 N N . GLN A 1 275 ? -25.908 -3.148 6.224 1.00 95.44 275 GLN A N 1
ATOM 2118 C CA . GLN A 1 275 ? -25.903 -3.698 7.586 1.00 95.44 275 GLN A CA 1
ATOM 2119 C C . GLN A 1 275 ? -26.525 -2.766 8.630 1.00 95.44 275 GLN A C 1
ATOM 2121 O O . GLN A 1 275 ? -27.053 -3.238 9.635 1.00 95.44 275 GLN A O 1
ATOM 2126 N N . PHE A 1 276 ? -26.501 -1.455 8.394 1.00 94.12 276 PHE A N 1
ATOM 2127 C CA . PHE A 1 276 ? -27.065 -0.460 9.309 1.00 94.12 276 PHE A CA 1
ATOM 2128 C C . PHE A 1 276 ? -28.490 -0.009 8.944 1.00 94.12 276 PHE A C 1
ATOM 2130 O O . PHE A 1 276 ? -28.997 0.943 9.534 1.00 94.12 276 PHE A O 1
ATOM 2137 N N . ASN A 1 277 ? -29.152 -0.695 8.000 1.00 91.44 277 ASN A N 1
ATOM 2138 C CA . ASN A 1 277 ? -30.524 -0.404 7.556 1.00 91.44 277 ASN A CA 1
ATOM 2139 C C . ASN A 1 277 ? -30.755 1.080 7.194 1.00 91.44 277 ASN A C 1
ATOM 2141 O O . ASN A 1 277 ? -31.809 1.640 7.509 1.00 91.44 277 ASN A O 1
ATOM 2145 N N . LEU A 1 278 ? -29.752 1.717 6.579 1.00 82.00 278 LEU A N 1
ATOM 2146 C CA . LEU A 1 278 ? -29.848 3.082 6.052 1.00 82.00 278 LEU A CA 1
ATOM 2147 C C . LEU A 1 278 ? -30.416 3.114 4.632 1.00 82.00 278 LEU A C 1
ATOM 2149 O O . LEU A 1 278 ? -30.137 2.172 3.855 1.00 82.00 278 LEU A O 1
#

Solvent-accessible surface area (backbone atoms only — not comparable to full-atom values): 15308 Å² total; per-residue (Å²): 111,49,72,58,44,39,41,71,45,68,43,50,74,66,58,52,53,40,40,51,70,64,64,66,48,89,39,40,58,51,49,28,68,75,28,94,43,61,70,42,33,33,52,51,31,44,76,43,66,43,79,51,68,68,54,18,53,25,48,22,51,35,40,50,53,26,34,52,53,43,56,71,60,49,62,70,89,56,76,72,81,52,64,70,57,30,59,74,71,65,35,61,67,57,39,48,53,54,50,29,64,73,71,71,44,95,50,79,75,70,46,47,67,58,52,52,51,50,52,49,51,53,49,55,59,58,40,67,78,73,53,75,80,70,59,64,64,56,53,64,53,22,57,77,67,38,71,68,43,30,53,52,44,51,52,51,50,53,51,53,49,53,50,50,52,50,20,55,54,46,50,76,65,66,43,67,69,52,52,41,50,52,50,51,51,50,43,52,51,61,66,31,67,72,46,47,53,52,35,52,55,53,50,60,73,52,76,63,96,66,56,68,68,59,52,52,52,51,51,51,50,50,46,36,68,79,45,40,33,72,50,30,48,79,64,32,33,49,51,48,73,66,24,50,53,50,49,52,52,52,52,55,60,42,34,76,82,30,68,65,47,38,52,48,54,52,51,43,53,52,52,55,39,62,61,61,76,107